Protein AF-A0A9W8MNZ9-F1 (afdb_monomer)

Foldseek 3Di:
DDDPPPPDPPDPPDPPLVVLVVVLVVVPLVPDDDPDPDPDDDPVRVVVLVVSLVSQVSVVVSQVVQVVCCLVVVDDRPDDPVVVPGDHRDDPVCSPPPPDDDDDDPVVVPDPVVVLVVVVVVLVVVLVPDDPLLHDDPVNLVVLLVCVVVVVNPVSLVSLQVLLVSLLVLLVSQLVDPVRDDSVVSVVSNVSSCVSCDCVLVVDPSSVVSCVSNVSSVVVSDVSVDDDVVVVVCCVVPVNPPPPVVVVVVVVVVVADEDEDPDDDDDDDDFDDDVVDPHGYDYDDDDPPVCVVVVVVVVVVVVD

Organism: NCBI:txid84603

pLDDT: mean 70.61, std 21.95, range [28.61, 97.56]

Sequence (304 aa):
MHDILTKTSRHLELPISYLALQIVEGLGVHSPEHPTLTPVPSQEFVQRSIEREAIRRIFWLIHLLDVMASIYFKKPVTFTDSELRLRLPVDETSFELGVHSTLPDPETASNPSAMLMEAENKMKEWDRTLPEHLRFSEQSLQVQQSMFETSSNTGAWCWCNIHIHHASSVLALHTGRRPRPDASEALRKIDLILQMLGDRAKNSILSCVFFIDLWVLLFGLLSSIGSGMTLRFANGLMNTRKVGVLQLLSLCKTGVPIRPLRNSTSTLIHILNNPSSSTRTILLMDIPNSHIGDFLMFVILALR

Mean predicted aligned error: 14.22 Å

Nearest PDB structures (foldseek):
  3bk9-assembly1_C  TM=2.534E-01  e=6.024E+00  Xanthomonas campestris pv. campestris
  5jtg-assembly1_C  TM=1.615E-01  e=9.695E+00  Thermotoga maritima MSB8

Solvent-accessible surface area (backbone atoms only — not comparable to full-atom values): 19224 Å² total; per-residue (Å²): 137,84,82,79,80,84,81,65,100,76,71,72,84,69,54,68,68,58,56,52,47,54,50,42,53,74,72,41,62,85,57,84,83,78,83,77,92,53,100,71,77,51,71,69,56,51,53,54,51,52,52,50,53,50,47,44,45,50,52,54,50,52,50,51,52,40,50,51,43,18,69,75,69,71,42,78,60,86,76,52,78,76,72,64,69,59,82,76,77,70,57,88,86,41,71,87,71,76,84,80,81,80,77,79,66,77,81,71,70,83,42,67,69,58,53,52,51,50,50,52,49,51,55,54,48,51,58,67,72,42,55,77,80,73,31,95,43,73,69,40,49,54,52,35,51,53,26,58,74,70,73,67,26,66,65,35,51,52,54,52,47,55,52,44,52,51,28,52,49,52,52,56,54,33,70,77,42,84,77,64,63,89,55,62,67,39,53,49,54,44,50,54,51,53,60,70,40,51,74,57,46,78,78,33,75,70,34,52,56,55,51,53,53,51,49,49,56,47,49,57,50,33,72,74,70,47,79,76,62,50,56,60,54,50,50,65,63,60,72,48,95,80,54,67,66,59,58,50,60,61,43,63,75,67,72,63,71,81,63,89,80,89,86,78,95,76,90,77,96,72,90,72,83,53,94,90,50,99,71,72,81,62,85,84,83,93,71,65,77,92,48,48,65,62,50,51,53,52,51,57,65,72,74,109

Structure (mmCIF, N/CA/C/O backbone):
data_AF-A0A9W8MNZ9-F1
#
_entry.id   AF-A0A9W8MNZ9-F1
#
loop_
_atom_site.group_PDB
_atom_site.id
_atom_site.type_symbol
_atom_site.label_atom_id
_atom_site.label_alt_id
_atom_site.label_comp_id
_atom_site.label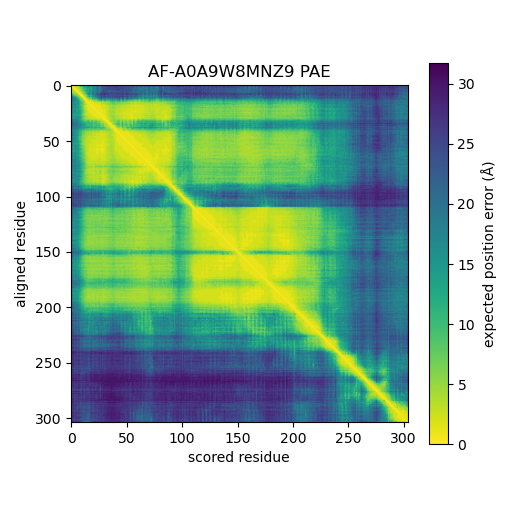_asym_id
_atom_site.label_entity_id
_atom_site.label_seq_id
_atom_site.pdbx_PDB_ins_code
_atom_site.Cartn_x
_atom_site.Cartn_y
_atom_site.Cartn_z
_atom_site.occupancy
_atom_site.B_iso_or_equiv
_atom_site.auth_seq_id
_atom_site.auth_comp_id
_atom_site.auth_asym_id
_atom_site.auth_atom_id
_atom_site.pdbx_PDB_model_num
ATOM 1 N N . MET A 1 1 ? -4.424 10.628 31.304 1.00 37.16 1 MET A N 1
ATOM 2 C CA . MET A 1 1 ? -3.209 11.439 31.072 1.00 37.16 1 MET A CA 1
ATOM 3 C C . MET A 1 1 ? -2.039 10.613 31.586 1.00 37.16 1 MET A C 1
ATOM 5 O O . MET A 1 1 ? -1.800 10.594 32.783 1.00 37.16 1 MET A O 1
ATOM 9 N N . HIS A 1 2 ? -1.452 9.784 30.717 1.00 38.75 2 HIS A N 1
ATOM 10 C CA . HIS A 1 2 ? -0.386 8.846 31.081 1.00 38.75 2 HIS A CA 1
ATOM 11 C C . HIS A 1 2 ? 0.967 9.482 30.759 1.00 38.75 2 HIS A C 1
ATOM 13 O O . HIS A 1 2 ? 1.437 9.393 29.629 1.00 38.75 2 HIS A O 1
ATOM 19 N N . ASP A 1 3 ? 1.573 10.131 31.753 1.00 41.47 3 ASP A N 1
ATOM 20 C CA . ASP A 1 3 ? 2.984 10.507 31.696 1.00 41.47 3 ASP A CA 1
ATOM 21 C C . ASP A 1 3 ? 3.827 9.239 31.853 1.00 41.47 3 ASP A C 1
ATOM 23 O O . ASP A 1 3 ? 3.997 8.700 32.950 1.00 41.47 3 ASP A O 1
ATOM 27 N N . ILE A 1 4 ? 4.345 8.734 30.735 1.00 50.78 4 ILE A N 1
ATOM 28 C CA . ILE A 1 4 ? 5.369 7.691 30.739 1.00 50.78 4 ILE A CA 1
ATOM 29 C C . ILE A 1 4 ? 6.676 8.367 31.167 1.00 50.78 4 ILE A C 1
ATOM 31 O O . ILE A 1 4 ? 7.363 9.007 30.375 1.00 50.78 4 ILE A O 1
ATOM 35 N N . LEU A 1 5 ? 6.995 8.264 32.459 1.00 46.97 5 LEU A N 1
ATOM 36 C CA . LEU A 1 5 ? 8.230 8.771 33.054 1.00 46.97 5 LEU A CA 1
ATOM 37 C C . LEU A 1 5 ? 9.454 8.040 32.476 1.00 46.97 5 LEU A C 1
ATOM 39 O O . LEU A 1 5 ? 9.892 7.014 32.996 1.00 46.97 5 LEU A O 1
ATOM 43 N N . THR A 1 6 ? 10.064 8.595 31.431 1.00 41.81 6 THR A N 1
ATOM 44 C CA . THR A 1 6 ? 11.360 8.142 30.909 1.00 41.81 6 THR A CA 1
ATOM 45 C C . THR A 1 6 ? 12.487 8.678 31.791 1.00 41.81 6 THR A C 1
ATOM 47 O O . THR A 1 6 ? 13.067 9.733 31.528 1.00 41.81 6 THR A O 1
ATOM 50 N N . LYS A 1 7 ? 12.789 7.975 32.886 1.00 52.00 7 LYS A N 1
ATOM 51 C CA . LYS A 1 7 ? 13.844 8.363 33.833 1.00 52.00 7 LYS A CA 1
ATOM 52 C C . LYS A 1 7 ? 15.007 7.369 33.819 1.00 52.00 7 LYS A C 1
ATOM 54 O O . LYS A 1 7 ? 15.268 6.719 34.822 1.00 52.00 7 LYS A O 1
ATOM 59 N N . THR A 1 8 ? 15.752 7.296 32.709 1.00 46.53 8 THR A N 1
ATOM 60 C CA . THR A 1 8 ? 17.085 6.663 32.726 1.00 46.53 8 THR A CA 1
ATOM 61 C C . THR A 1 8 ? 18.050 7.288 31.719 1.00 46.53 8 THR A C 1
ATOM 63 O O . THR A 1 8 ? 18.012 7.048 30.519 1.00 46.53 8 THR A O 1
ATOM 66 N N . SER A 1 9 ? 18.962 8.107 32.238 1.00 55.50 9 SER A N 1
ATOM 67 C CA . SER A 1 9 ? 20.046 8.755 31.500 1.00 55.50 9 SER A CA 1
ATOM 68 C C . SER A 1 9 ? 21.123 7.733 31.112 1.00 55.50 9 SER A C 1
ATOM 70 O O . SER A 1 9 ? 22.056 7.483 31.875 1.00 55.50 9 SER A O 1
ATOM 72 N N . ARG A 1 10 ? 20.903 7.062 29.972 1.00 45.97 10 ARG A N 1
ATOM 73 C CA . ARG A 1 10 ? 21.874 6.411 29.058 1.00 45.97 10 ARG A CA 1
ATOM 74 C C . ARG A 1 10 ? 21.118 5.669 27.936 1.00 45.97 10 ARG A C 1
ATOM 76 O O . ARG A 1 10 ? 21.445 4.539 27.587 1.00 45.97 10 ARG A O 1
ATOM 83 N N . HIS A 1 11 ? 20.064 6.290 27.400 1.00 48.81 11 HIS A N 1
ATOM 84 C CA . HIS A 1 11 ? 19.292 5.725 26.297 1.00 48.81 11 HIS A CA 1
ATOM 85 C C . HIS A 1 11 ? 20.178 5.659 25.049 1.00 48.81 11 HIS A C 1
ATOM 87 O O . HIS A 1 11 ? 20.422 6.670 24.396 1.00 48.81 11 HIS A O 1
ATOM 93 N N . LEU A 1 12 ? 20.654 4.454 24.722 1.00 52.69 12 LEU A N 1
ATOM 94 C CA . LEU A 1 12 ? 20.813 4.050 23.328 1.00 52.69 12 LEU A CA 1
ATOM 95 C C . LEU A 1 12 ? 19.583 4.580 22.589 1.00 52.69 12 LEU A C 1
ATOM 97 O O . LEU A 1 12 ? 18.465 4.321 23.035 1.00 52.69 12 LEU A O 1
ATOM 101 N N . GLU A 1 13 ? 19.801 5.400 21.565 1.00 56.66 13 GLU A N 1
ATOM 102 C CA . GLU A 1 13 ? 18.751 5.981 20.734 1.00 56.66 13 GLU A CA 1
ATOM 103 C C . GLU A 1 13 ? 17.939 4.833 20.126 1.00 56.66 13 GLU A C 1
ATOM 105 O O . GLU A 1 13 ? 18.285 4.293 19.075 1.00 56.66 13 GLU A O 1
ATOM 110 N N . LEU A 1 14 ? 16.909 4.383 20.844 1.00 63.94 14 LEU A N 1
ATOM 111 C CA . LEU A 1 14 ? 16.029 3.338 20.358 1.00 63.94 14 LEU A CA 1
ATOM 112 C C . LEU A 1 14 ? 15.416 3.864 19.058 1.00 63.94 14 LEU A C 1
ATOM 114 O O . LEU A 1 14 ? 14.941 5.006 19.038 1.00 63.94 14 LEU A O 1
ATOM 118 N N . PRO A 1 15 ? 15.450 3.081 17.968 1.00 79.38 15 PRO A N 1
ATOM 119 C CA . PRO A 1 15 ? 14.826 3.486 16.721 1.00 79.38 15 PRO A CA 1
ATOM 120 C C . PRO A 1 15 ? 13.377 3.914 16.968 1.00 79.38 15 PRO A C 1
ATOM 122 O O . PRO A 1 15 ? 12.667 3.279 17.747 1.00 79.38 15 PRO A O 1
ATOM 125 N N . ILE A 1 16 ? 12.919 4.973 16.296 1.00 80.94 16 ILE A N 1
ATOM 126 C CA . ILE A 1 16 ? 11.546 5.494 16.443 1.00 80.94 16 ILE A CA 1
ATOM 127 C C . ILE A 1 16 ? 10.502 4.385 16.220 1.00 80.94 16 ILE A C 1
ATOM 129 O O . ILE A 1 16 ? 9.474 4.366 16.893 1.00 80.94 16 ILE A O 1
ATOM 133 N N . SER A 1 17 ? 10.789 3.423 15.335 1.00 79.88 17 SER A N 1
ATOM 134 C CA . SER A 1 17 ? 9.947 2.246 15.092 1.00 79.88 17 SER A CA 1
ATOM 135 C C . SER A 1 17 ? 9.737 1.384 16.338 1.00 79.88 17 SER A C 1
ATOM 137 O O . SER A 1 17 ? 8.629 0.912 16.569 1.00 79.88 17 SER A O 1
ATOM 139 N N . TYR A 1 18 ? 10.762 1.226 17.175 1.00 85.44 18 TYR A N 1
ATOM 140 C CA . TYR A 1 18 ? 10.671 0.461 18.415 1.00 85.44 18 TYR A CA 1
ATOM 141 C C . TYR A 1 18 ? 9.777 1.165 19.441 1.00 85.44 18 TYR A C 1
ATOM 143 O O . TYR A 1 18 ? 8.932 0.535 20.068 1.00 85.44 18 TYR A O 1
ATOM 151 N N . LEU A 1 19 ? 9.906 2.490 19.571 1.00 88.69 19 LEU A N 1
ATOM 152 C CA . LEU A 1 19 ? 9.023 3.268 20.441 1.00 88.69 19 LEU A CA 1
ATOM 153 C C . LEU A 1 19 ? 7.567 3.211 19.956 1.00 88.69 19 LEU A C 1
ATOM 155 O O . LEU A 1 19 ? 6.656 3.044 20.762 1.00 88.69 19 LEU A O 1
ATOM 159 N N . ALA A 1 20 ? 7.347 3.322 18.643 1.00 88.19 20 ALA A N 1
ATOM 160 C CA . ALA A 1 20 ? 6.017 3.200 18.056 1.00 88.19 20 ALA A CA 1
ATOM 161 C C . ALA A 1 20 ? 5.396 1.823 18.341 1.00 88.19 20 ALA A C 1
ATOM 163 O O . ALA A 1 20 ? 4.222 1.754 18.706 1.00 88.19 20 ALA A O 1
ATOM 164 N N . LEU A 1 21 ? 6.188 0.749 18.251 1.00 88.81 21 LEU A N 1
ATOM 165 C CA . LEU A 1 21 ? 5.743 -0.601 18.589 1.00 88.81 21 LEU A CA 1
ATOM 166 C C . LEU A 1 21 ? 5.341 -0.708 20.066 1.00 88.81 21 LEU A C 1
ATOM 168 O O . LEU A 1 21 ? 4.224 -1.125 20.353 1.00 88.81 21 LEU A O 1
ATOM 172 N N . GLN A 1 22 ? 6.177 -0.223 20.990 1.00 91.69 22 GLN A N 1
ATOM 173 C CA . GLN A 1 22 ? 5.856 -0.217 22.424 1.00 91.69 22 GLN A CA 1
ATOM 174 C C . GLN A 1 22 ? 4.568 0.551 22.746 1.00 91.69 22 GLN A C 1
ATOM 176 O O . GLN A 1 22 ? 3.796 0.144 23.614 1.00 91.69 22 GLN A O 1
ATOM 181 N N . ILE A 1 23 ? 4.320 1.668 22.054 1.00 92.75 23 ILE A N 1
ATOM 182 C CA . ILE A 1 23 ? 3.081 2.437 22.217 1.00 92.75 23 ILE A CA 1
ATOM 183 C C . ILE A 1 23 ? 1.880 1.597 21.773 1.00 92.75 23 ILE A C 1
ATOM 185 O O . ILE A 1 23 ? 0.903 1.488 22.508 1.00 92.75 23 ILE A O 1
ATOM 189 N N . VAL A 1 24 ? 1.951 0.985 20.591 1.00 93.00 24 VAL A N 1
ATOM 190 C CA . VAL A 1 24 ? 0.862 0.177 20.022 1.00 93.00 24 VAL A CA 1
ATOM 191 C C . VAL A 1 24 ? 0.592 -1.084 20.858 1.00 93.00 24 VAL A C 1
ATOM 193 O O . VAL A 1 24 ? -0.566 -1.439 21.087 1.00 93.00 24 VAL A O 1
ATOM 196 N N . GLU A 1 25 ? 1.637 -1.714 21.394 1.00 92.94 25 GLU A N 1
ATOM 197 C CA . GLU A 1 25 ? 1.533 -2.809 22.365 1.00 92.94 25 GLU A CA 1
ATOM 198 C C . GLU A 1 25 ? 0.863 -2.356 23.666 1.00 92.94 25 GLU A C 1
ATOM 200 O O . GLU A 1 25 ? -0.058 -3.018 24.146 1.00 92.94 25 GLU A O 1
ATOM 205 N N . GLY A 1 26 ? 1.264 -1.201 24.207 1.00 94.50 26 GLY A N 1
ATOM 206 C CA . GLY A 1 26 ? 0.661 -0.606 25.403 1.00 94.50 26 GLY A CA 1
ATOM 207 C C . GLY A 1 26 ? -0.812 -0.222 25.221 1.00 94.50 26 GLY A C 1
ATOM 208 O O . GLY A 1 26 ? -1.579 -0.255 26.181 1.00 94.50 26 GLY A O 1
ATOM 209 N N . LEU A 1 27 ? -1.228 0.079 23.987 1.00 94.06 27 LEU A N 1
ATOM 210 C CA . LEU A 1 27 ? -2.631 0.281 23.604 1.00 94.06 27 LEU A CA 1
ATOM 211 C C . LEU A 1 27 ? -3.406 -1.036 23.425 1.00 94.06 27 LEU A C 1
ATOM 213 O O . LEU A 1 27 ? -4.604 -1.020 23.142 1.00 94.06 27 LEU A O 1
ATOM 217 N N . GLY A 1 28 ? -2.747 -2.180 23.615 1.00 94.06 28 GLY A N 1
ATOM 218 C CA . GLY A 1 28 ? -3.379 -3.489 23.634 1.00 94.06 28 GLY A CA 1
ATOM 219 C C . GLY A 1 28 ? -3.710 -4.037 22.251 1.00 94.06 28 GLY A C 1
ATOM 220 O O . GLY A 1 28 ? -4.715 -4.736 22.135 1.00 94.06 28 GLY A O 1
ATOM 221 N N . VAL A 1 29 ? -2.892 -3.771 21.222 1.00 93.75 29 VAL A N 1
ATOM 222 C CA . VAL A 1 29 ? -3.129 -4.257 19.844 1.00 93.75 29 VAL A CA 1
ATOM 223 C C . VAL A 1 29 ? -3.353 -5.776 19.751 1.00 93.75 29 VAL A C 1
ATOM 225 O O . VAL A 1 29 ? -4.150 -6.229 18.935 1.00 93.75 29 VAL A O 1
ATOM 228 N N . HIS A 1 30 ? -2.701 -6.559 20.618 1.00 92.44 30 HIS A N 1
ATOM 229 C CA . HIS A 1 30 ? -2.817 -8.023 20.681 1.00 92.44 30 HIS A CA 1
ATOM 230 C C . HIS A 1 30 ? -3.961 -8.523 21.571 1.00 92.44 30 HIS A C 1
ATOM 232 O O . HIS A 1 30 ? -4.127 -9.731 21.741 1.00 92.44 30 HIS A O 1
ATOM 238 N N . SER A 1 31 ? -4.751 -7.621 22.155 1.00 90.69 31 SER A N 1
ATOM 239 C CA . SER A 1 31 ? -5.888 -8.017 22.982 1.00 90.69 31 SER A CA 1
ATOM 240 C C . SER A 1 31 ? -6.936 -8.710 22.109 1.00 90.69 31 SER A C 1
ATOM 242 O O . SER A 1 31 ? -7.348 -8.135 21.098 1.00 90.69 31 SER A O 1
ATOM 244 N N . PRO A 1 32 ? -7.410 -9.912 22.482 1.00 82.31 32 PRO A N 1
ATOM 245 C CA . PRO A 1 32 ? -8.426 -10.603 21.706 1.00 82.31 32 PRO A CA 1
ATOM 246 C C . PRO A 1 32 ? -9.709 -9.767 21.621 1.00 82.31 32 PRO A C 1
ATOM 248 O O . PRO A 1 32 ? -10.134 -9.108 22.578 1.00 82.31 32 PRO A O 1
ATOM 251 N N . GLU A 1 33 ? -10.340 -9.798 20.452 1.00 76.12 33 GLU A N 1
ATOM 252 C CA . GLU A 1 33 ? -11.669 -9.236 20.255 1.00 76.12 33 GLU A CA 1
ATOM 253 C C . GLU A 1 33 ? -12.711 -10.317 20.500 1.00 76.12 33 GLU A C 1
ATOM 255 O O . GLU A 1 33 ? -12.741 -11.348 19.832 1.00 76.12 33 GLU A O 1
ATOM 260 N N . HIS A 1 34 ? -13.580 -10.063 21.471 1.00 76.25 34 HIS A N 1
ATOM 261 C CA . HIS A 1 34 ? -14.798 -10.831 21.662 1.00 76.25 34 HIS A CA 1
ATOM 262 C C . HIS A 1 34 ? -15.942 -9.964 21.140 1.00 76.25 34 HIS A C 1
ATOM 264 O O . HIS A 1 34 ? -16.405 -9.092 21.879 1.00 76.25 34 HIS A O 1
ATOM 270 N N . PRO A 1 35 ? -16.344 -10.108 19.862 1.00 68.50 35 PRO A N 1
ATOM 271 C CA . PRO A 1 35 ? -17.450 -9.331 19.329 1.00 68.50 35 PRO A CA 1
ATOM 272 C C . PRO A 1 35 ? -18.707 -9.677 20.126 1.00 68.50 35 PRO A C 1
ATOM 274 O O . PRO A 1 35 ? -19.178 -10.815 20.114 1.00 68.50 35 PRO A O 1
ATOM 277 N N . THR A 1 36 ? -19.239 -8.702 20.858 1.00 70.75 36 THR A N 1
ATOM 278 C CA . THR A 1 36 ? -20.523 -8.874 21.529 1.00 70.75 36 THR A CA 1
ATOM 279 C C . THR A 1 36 ? -21.601 -8.825 20.455 1.00 70.75 36 THR A C 1
ATOM 281 O O . THR A 1 36 ? -21.838 -7.777 19.859 1.00 70.75 36 THR A O 1
ATOM 284 N N . LEU A 1 37 ? -22.248 -9.960 20.189 1.00 70.38 37 LEU A N 1
ATOM 285 C CA . LEU A 1 37 ? -23.367 -10.048 19.252 1.00 70.38 37 LEU A CA 1
ATOM 286 C C . LEU A 1 37 ? -24.606 -9.396 19.878 1.00 70.38 37 LEU A C 1
ATOM 288 O O . LEU A 1 37 ? -25.478 -10.072 20.421 1.00 70.38 37 LEU A O 1
ATOM 292 N N . THR A 1 38 ? -24.665 -8.067 19.852 1.00 75.31 38 THR A N 1
ATOM 293 C CA . THR A 1 38 ? -25.865 -7.314 20.222 1.00 75.31 38 THR A CA 1
ATOM 294 C C . THR A 1 38 ? -26.547 -6.794 18.962 1.00 75.31 38 THR A C 1
ATOM 296 O O . THR A 1 38 ? -25.862 -6.214 18.123 1.00 75.31 38 THR A O 1
ATOM 299 N N . PRO A 1 39 ? -27.878 -6.926 18.829 1.00 76.56 39 PRO A N 1
ATOM 300 C CA . PRO A 1 39 ? -28.603 -6.498 17.630 1.00 76.56 39 PRO A CA 1
ATOM 301 C C . PRO A 1 39 ? -28.528 -4.984 17.369 1.00 76.56 39 PRO A C 1
ATOM 303 O O . PRO A 1 39 ? -28.743 -4.557 16.241 1.00 76.56 39 PRO A O 1
ATOM 306 N N . VAL A 1 40 ? -28.207 -4.178 18.389 1.00 85.12 40 VAL A N 1
ATOM 307 C CA . VAL A 1 40 ? -27.875 -2.754 18.248 1.00 85.12 40 VAL A CA 1
ATOM 308 C C . VAL A 1 40 ? -26.656 -2.459 19.131 1.00 85.12 40 VAL A C 1
ATOM 310 O O . VAL A 1 40 ? -26.787 -2.517 20.357 1.00 85.12 40 VAL A O 1
ATOM 313 N N . PRO A 1 41 ? -25.470 -2.185 18.558 1.00 84.56 41 PRO A N 1
ATOM 314 C CA . PRO A 1 41 ? -24.289 -1.847 19.344 1.00 84.56 41 PRO A CA 1
ATOM 315 C C . PRO A 1 41 ? -24.461 -0.483 20.027 1.00 84.56 41 PRO A C 1
ATOM 317 O O . PRO A 1 41 ? -25.040 0.446 19.464 1.00 84.56 41 PRO A O 1
ATOM 320 N N . SER A 1 42 ? -23.938 -0.337 21.246 1.00 88.94 42 SER A N 1
ATOM 321 C CA . SER A 1 42 ? -23.900 0.968 21.918 1.00 88.94 42 SER A CA 1
ATOM 322 C C . SER A 1 42 ? -22.883 1.902 21.248 1.00 88.94 42 SER A C 1
ATOM 324 O O . SER A 1 42 ? -21.894 1.449 20.672 1.00 88.94 42 SER A O 1
ATOM 326 N N . GLN A 1 43 ? -23.069 3.221 21.366 1.00 89.50 43 GLN A N 1
ATOM 327 C CA . GLN A 1 43 ? -22.123 4.200 20.809 1.00 89.50 43 GLN A CA 1
ATOM 328 C C . GLN A 1 43 ? -20.700 4.020 21.370 1.00 89.50 43 GLN A C 1
ATOM 330 O O . GLN A 1 43 ? -19.723 4.127 20.632 1.00 89.50 43 GLN A O 1
ATOM 335 N N . GLU A 1 44 ? -20.574 3.688 22.658 1.00 88.56 44 GLU A N 1
ATOM 336 C CA . GLU A 1 44 ? -19.280 3.377 23.278 1.00 88.56 44 GLU A CA 1
ATOM 337 C C . GLU A 1 44 ? -18.617 2.146 22.654 1.00 88.56 44 GLU A C 1
ATOM 339 O O . GLU A 1 44 ? -17.401 2.124 22.464 1.00 88.56 44 GLU A O 1
ATOM 344 N N . PHE A 1 45 ? -19.405 1.118 22.332 1.00 86.56 45 PHE A N 1
ATOM 345 C CA . PHE A 1 45 ? -18.897 -0.075 21.666 1.00 86.56 45 PHE A CA 1
ATOM 346 C C . PHE A 1 45 ? -18.387 0.250 20.258 1.00 86.56 45 PHE A C 1
ATOM 348 O O . PHE A 1 45 ? -17.293 -0.181 19.891 1.00 86.56 45 PHE A O 1
ATOM 355 N N . VAL A 1 46 ? -19.138 1.053 19.495 1.00 85.06 46 VAL A N 1
ATOM 356 C CA . VAL A 1 46 ? -18.729 1.512 18.158 1.00 85.06 46 VAL A CA 1
ATOM 357 C C . VAL A 1 46 ? -17.414 2.290 18.239 1.00 85.06 46 VAL A C 1
ATOM 359 O O . VAL A 1 46 ? -16.460 1.950 17.543 1.00 85.06 46 VAL A O 1
ATOM 362 N N . GLN A 1 47 ? -17.320 3.266 19.145 1.00 89.00 47 GLN A N 1
ATOM 363 C CA . GLN A 1 47 ? -16.117 4.083 19.318 1.00 89.00 47 GLN A CA 1
ATOM 364 C C . GLN A 1 47 ? -14.888 3.238 19.683 1.00 89.00 47 GLN A C 1
ATOM 366 O O . GLN A 1 47 ? -13.835 3.377 19.061 1.00 89.00 47 GLN A O 1
ATOM 371 N N . ARG A 1 48 ? -15.023 2.306 20.636 1.00 88.19 48 ARG A N 1
ATOM 372 C CA . ARG A 1 48 ? -13.925 1.394 21.004 1.00 88.19 48 ARG A CA 1
ATOM 373 C C . ARG A 1 48 ? -13.502 0.496 19.846 1.00 88.19 48 ARG A C 1
ATOM 375 O O . ARG A 1 48 ? -12.321 0.188 19.717 1.00 88.19 48 ARG A O 1
ATOM 382 N N . SER A 1 49 ? -14.447 0.062 19.016 1.00 85.56 49 SER A N 1
ATOM 383 C CA . SER A 1 49 ? -14.142 -0.761 17.842 1.00 85.56 49 SER A CA 1
ATOM 384 C C . SER A 1 49 ? -13.342 0.040 16.811 1.00 85.56 49 SER A C 1
ATOM 386 O O . SER A 1 49 ? -12.334 -0.451 16.308 1.00 85.56 49 SER A O 1
ATOM 388 N N . ILE A 1 50 ? -13.726 1.299 16.563 1.00 86.38 50 ILE A N 1
ATOM 389 C CA . ILE A 1 50 ? -12.983 2.230 15.695 1.00 86.38 50 ILE A CA 1
ATOM 390 C C . ILE A 1 50 ? -11.557 2.441 16.215 1.00 86.38 50 ILE A C 1
ATOM 392 O O . ILE A 1 50 ? -10.604 2.326 15.447 1.00 86.38 50 ILE A O 1
ATOM 396 N N . GLU A 1 51 ? -11.393 2.707 17.512 1.00 90.50 51 GLU A N 1
ATOM 397 C CA . GLU A 1 51 ? -10.076 2.902 18.131 1.00 90.50 51 GLU A CA 1
ATOM 398 C C . GLU A 1 51 ? -9.179 1.671 17.965 1.00 90.50 51 GLU A C 1
ATOM 400 O O . GLU A 1 51 ? -8.016 1.796 17.579 1.00 90.50 51 GLU A O 1
ATOM 405 N N . ARG A 1 52 ? -9.721 0.469 18.185 1.00 89.69 52 ARG A N 1
ATOM 406 C CA . ARG A 1 52 ? -8.981 -0.787 17.998 1.00 89.69 52 ARG A CA 1
ATOM 407 C C . ARG A 1 52 ? -8.566 -1.015 16.552 1.00 89.69 52 ARG A C 1
ATOM 409 O O . ARG A 1 52 ? -7.419 -1.387 16.306 1.00 89.69 52 ARG A O 1
ATOM 416 N N . GLU A 1 53 ? -9.458 -0.771 15.595 1.00 87.75 53 GLU A N 1
ATOM 417 C CA . GLU A 1 53 ? -9.105 -0.888 14.180 1.00 87.75 53 GLU A CA 1
ATOM 418 C C . GLU A 1 53 ? -8.040 0.146 13.788 1.00 87.75 53 GLU A C 1
ATOM 420 O O . GLU A 1 53 ? -7.104 -0.184 13.059 1.00 87.75 53 GLU A O 1
ATOM 425 N N . ALA A 1 54 ? -8.112 1.373 14.311 1.00 88.88 54 ALA A N 1
ATOM 426 C CA . ALA A 1 54 ? -7.084 2.385 14.082 1.00 88.88 54 ALA A CA 1
ATOM 427 C C . ALA A 1 54 ? -5.712 1.927 14.608 1.00 88.88 54 ALA A C 1
ATOM 429 O O . ALA A 1 54 ? -4.722 1.991 13.878 1.00 88.88 54 ALA A O 1
ATOM 430 N N . ILE A 1 55 ? -5.652 1.392 15.832 1.00 91.06 55 ILE A N 1
ATOM 431 C CA . ILE A 1 55 ? -4.423 0.835 16.426 1.00 91.06 55 ILE A CA 1
ATOM 432 C C . ILE A 1 55 ? -3.867 -0.301 15.556 1.00 91.06 55 ILE A C 1
ATOM 434 O O . ILE A 1 55 ? -2.669 -0.357 15.280 1.00 91.06 55 ILE A O 1
ATOM 438 N N . ARG A 1 56 ? -4.737 -1.184 15.062 1.00 91.69 56 ARG A N 1
ATOM 439 C CA . ARG A 1 56 ? -4.351 -2.297 14.190 1.00 91.69 56 ARG A CA 1
ATOM 440 C C . ARG A 1 56 ? -3.810 -1.829 12.841 1.00 91.69 56 ARG A C 1
ATOM 442 O O . ARG A 1 56 ? -2.806 -2.356 12.371 1.00 91.69 56 ARG A O 1
ATOM 449 N N . ARG A 1 57 ? -4.431 -0.822 12.221 1.00 88.75 57 ARG A N 1
ATOM 450 C CA . ARG A 1 57 ? -3.928 -0.201 10.984 1.00 88.75 57 ARG A CA 1
ATOM 451 C C . ARG A 1 57 ? -2.541 0.405 11.193 1.00 88.75 57 ARG A C 1
ATOM 453 O O . ARG A 1 57 ? -1.674 0.229 10.341 1.00 88.75 57 ARG A O 1
ATOM 460 N N . ILE A 1 58 ? -2.307 1.049 12.340 1.00 88.12 58 ILE A N 1
ATOM 461 C CA . ILE A 1 58 ? -0.985 1.573 12.712 1.00 88.12 58 ILE A CA 1
ATOM 462 C C . ILE A 1 58 ? 0.031 0.433 12.850 1.00 88.12 58 ILE A C 1
ATOM 464 O O . ILE A 1 58 ? 1.117 0.537 12.288 1.00 88.12 58 ILE A O 1
ATOM 468 N N . PHE A 1 59 ? -0.317 -0.670 13.524 1.00 92.56 59 PHE A N 1
ATOM 469 C CA . PHE A 1 59 ? 0.557 -1.846 13.627 1.00 92.56 59 PHE A CA 1
ATOM 470 C C . PHE A 1 59 ? 0.993 -2.363 12.252 1.00 92.56 59 PHE A C 1
ATOM 472 O O . PHE A 1 59 ? 2.187 -2.503 11.991 1.00 92.56 59 PHE A O 1
ATOM 479 N N . TRP A 1 60 ? 0.036 -2.595 11.349 1.00 89.19 60 TRP A N 1
ATOM 480 C CA . TRP A 1 60 ? 0.338 -3.109 10.012 1.00 89.19 60 TRP A CA 1
ATOM 481 C C . TRP A 1 60 ? 1.156 -2.129 9.174 1.00 89.19 60 TRP A C 1
ATOM 483 O O . TRP A 1 60 ? 2.002 -2.561 8.394 1.00 89.19 60 TRP A O 1
ATOM 493 N N . LEU A 1 61 ? 0.963 -0.823 9.367 1.00 85.56 61 LEU A N 1
ATOM 494 C CA . LEU A 1 61 ? 1.805 0.192 8.743 1.00 85.56 61 LEU A CA 1
ATOM 495 C C . LEU A 1 61 ? 3.245 0.143 9.275 1.00 85.56 61 LEU A C 1
ATOM 497 O O . LEU A 1 61 ? 4.179 0.204 8.480 1.00 85.56 61 LEU A O 1
ATOM 501 N N . ILE A 1 62 ? 3.446 -0.006 10.589 1.00 88.19 62 ILE A N 1
ATOM 502 C CA . ILE A 1 62 ? 4.790 -0.162 11.175 1.00 88.19 62 ILE A CA 1
ATOM 503 C C . ILE A 1 62 ? 5.457 -1.423 10.621 1.00 88.19 62 ILE A C 1
ATOM 505 O O . ILE A 1 62 ? 6.611 -1.362 10.201 1.00 88.19 62 ILE A O 1
ATOM 509 N N . HIS A 1 63 ? 4.732 -2.543 10.570 1.00 89.19 63 HIS A N 1
ATOM 510 C CA . HIS A 1 63 ? 5.248 -3.785 10.002 1.00 89.19 63 HIS A CA 1
ATOM 511 C C . HIS A 1 63 ? 5.626 -3.630 8.524 1.00 89.19 63 HIS A C 1
ATOM 513 O O . HIS A 1 63 ? 6.717 -4.030 8.127 1.00 89.19 63 HIS A O 1
ATOM 519 N N . LEU A 1 64 ? 4.776 -2.988 7.717 1.00 85.00 64 LEU A N 1
ATOM 520 C CA . LEU A 1 64 ? 5.077 -2.696 6.315 1.00 85.00 64 LEU A CA 1
ATOM 521 C C . LEU A 1 64 ? 6.371 -1.880 6.181 1.00 85.00 64 LEU A C 1
ATOM 523 O O . LEU A 1 64 ? 7.244 -2.241 5.393 1.00 85.00 64 LEU A O 1
ATOM 527 N N . LEU A 1 65 ? 6.528 -0.820 6.979 1.00 84.19 65 LEU A N 1
ATOM 528 C CA . LEU A 1 65 ? 7.735 0.010 6.980 1.00 84.19 65 LEU A CA 1
ATOM 529 C C . LEU A 1 65 ? 8.983 -0.771 7.416 1.00 84.19 65 LEU A C 1
ATOM 531 O O . LEU A 1 65 ? 10.059 -0.551 6.864 1.00 84.19 65 LEU A O 1
ATOM 535 N N . ASP A 1 66 ? 8.855 -1.692 8.370 1.00 86.94 66 ASP A N 1
ATOM 536 C CA . ASP A 1 66 ? 9.946 -2.564 8.815 1.00 86.94 66 ASP A CA 1
ATOM 537 C C . ASP A 1 66 ? 10.350 -3.576 7.730 1.00 86.94 66 ASP A C 1
ATOM 539 O O . ASP A 1 66 ? 11.537 -3.741 7.446 1.00 86.94 66 ASP A O 1
ATOM 543 N N . VAL A 1 67 ? 9.381 -4.167 7.024 1.00 85.00 67 VAL A N 1
ATOM 544 C CA . VAL A 1 67 ? 9.642 -5.022 5.854 1.00 85.00 67 VAL A CA 1
ATOM 545 C C . VAL A 1 67 ? 10.351 -4.227 4.760 1.00 85.00 67 VAL A C 1
ATOM 547 O O . VAL A 1 67 ? 11.353 -4.686 4.210 1.00 85.00 67 VAL A O 1
ATOM 550 N N . MET A 1 68 ? 9.905 -3.008 4.471 1.00 79.00 68 MET A N 1
ATOM 551 C CA . MET A 1 68 ? 10.568 -2.134 3.501 1.00 79.00 68 MET A CA 1
ATOM 552 C C . MET A 1 68 ? 11.998 -1.791 3.938 1.00 79.00 68 MET A C 1
ATOM 554 O O . MET A 1 68 ? 12.940 -1.920 3.155 1.00 79.00 68 MET A O 1
ATOM 558 N N . ALA A 1 69 ? 12.197 -1.443 5.211 1.00 81.12 69 ALA A N 1
ATOM 559 C CA . ALA A 1 69 ? 13.518 -1.197 5.777 1.00 81.12 69 ALA A CA 1
ATOM 560 C C . ALA A 1 69 ? 14.423 -2.440 5.699 1.00 81.12 69 ALA A C 1
ATOM 562 O O . ALA A 1 69 ? 15.616 -2.311 5.412 1.00 81.12 69 ALA A O 1
ATOM 563 N N . SER A 1 70 ? 13.873 -3.642 5.883 1.00 83.81 70 SER A N 1
ATOM 564 C CA . SER A 1 70 ? 14.610 -4.901 5.746 1.00 83.81 70 SER A CA 1
ATOM 565 C C . SER A 1 70 ? 15.166 -5.074 4.327 1.00 83.81 70 SER A C 1
ATOM 567 O O . SER A 1 70 ? 16.339 -5.409 4.147 1.00 83.81 70 SER A O 1
ATOM 569 N N . ILE A 1 71 ? 14.370 -4.718 3.313 1.00 76.81 71 ILE A N 1
ATOM 570 C CA . ILE A 1 71 ? 14.756 -4.751 1.898 1.00 76.81 71 ILE A CA 1
ATOM 571 C C . ILE A 1 71 ? 15.827 -3.688 1.611 1.00 76.81 71 ILE A C 1
ATOM 573 O O . ILE A 1 71 ? 16.834 -3.983 0.962 1.00 76.81 71 ILE A O 1
ATOM 577 N N . TYR A 1 72 ? 15.648 -2.461 2.112 1.00 69.81 72 TYR A N 1
ATOM 578 C CA . TYR A 1 72 ? 16.533 -1.328 1.807 1.00 69.81 72 TYR A CA 1
ATOM 579 C C . TYR A 1 72 ? 17.875 -1.384 2.517 1.00 69.81 72 TYR A C 1
ATOM 581 O O . TYR A 1 72 ? 18.920 -1.151 1.905 1.00 69.81 72 TYR A O 1
ATOM 589 N N . PHE A 1 73 ? 17.858 -1.726 3.798 1.00 79.38 73 PHE A N 1
ATOM 590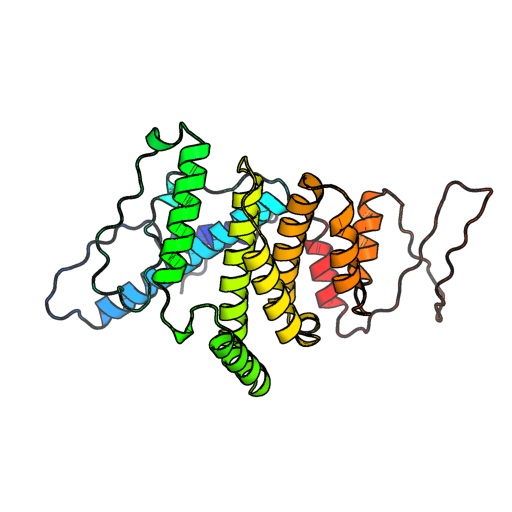 C CA . PHE A 1 73 ? 19.042 -1.708 4.646 1.00 79.38 73 PHE A CA 1
ATOM 591 C C . PHE A 1 73 ? 19.641 -3.099 4.842 1.00 79.38 73 PHE A C 1
ATOM 593 O O . PHE A 1 73 ? 20.634 -3.229 5.558 1.00 79.38 73 PHE A O 1
ATOM 600 N N . LYS A 1 74 ? 19.065 -4.133 4.205 1.00 80.81 74 LYS A N 1
ATOM 601 C CA . LYS A 1 74 ? 19.436 -5.547 4.389 1.00 80.81 74 LYS A CA 1
ATOM 602 C C . LYS A 1 74 ? 19.450 -5.952 5.865 1.00 80.81 74 LYS A C 1
ATOM 604 O O . LYS A 1 74 ? 20.275 -6.763 6.288 1.00 80.81 74 LYS A O 1
ATOM 609 N N . LYS A 1 75 ? 18.577 -5.332 6.657 1.00 84.62 75 LYS A N 1
ATOM 610 C CA . LYS A 1 75 ? 18.395 -5.647 8.073 1.00 84.62 75 LYS A CA 1
ATOM 611 C C . LYS A 1 75 ? 17.371 -6.781 8.186 1.00 84.62 75 LYS A C 1
ATOM 613 O O . LYS A 1 75 ? 16.515 -6.885 7.313 1.00 84.62 75 LYS A O 1
ATOM 618 N N . PRO A 1 76 ? 17.446 -7.647 9.204 1.00 88.31 76 PRO A N 1
ATOM 619 C CA . PRO A 1 76 ? 16.367 -8.587 9.483 1.00 88.31 76 PRO A CA 1
ATOM 620 C C . PRO A 1 76 ? 15.065 -7.831 9.772 1.00 88.31 76 PRO A C 1
ATOM 622 O O . PRO A 1 76 ? 15.114 -6.737 10.332 1.00 88.31 76 PRO A O 1
ATOM 625 N N . VAL A 1 77 ? 13.926 -8.423 9.410 1.00 88.81 77 VAL A N 1
ATOM 626 C CA . VAL A 1 77 ? 12.608 -7.960 9.873 1.00 88.81 77 VAL A CA 1
ATOM 627 C C . VAL A 1 77 ? 12.558 -8.131 11.393 1.00 88.81 77 VAL A C 1
ATOM 629 O O . VAL A 1 77 ? 13.009 -9.148 11.920 1.00 88.81 77 VAL A O 1
ATOM 632 N N . THR A 1 78 ? 12.058 -7.117 12.088 1.00 89.69 78 THR A N 1
ATOM 633 C CA . THR A 1 78 ? 12.008 -7.042 13.551 1.00 89.69 78 THR A CA 1
ATOM 634 C C . THR A 1 78 ? 10.935 -7.970 14.131 1.00 89.69 78 THR A C 1
ATOM 636 O O . THR A 1 78 ? 11.129 -8.532 15.205 1.00 89.69 78 THR A O 1
ATOM 639 N N . PHE A 1 79 ? 9.816 -8.140 13.424 1.00 88.50 79 PHE A N 1
ATOM 640 C CA . PHE A 1 79 ? 8.635 -8.869 13.896 1.00 88.50 79 PHE A CA 1
ATOM 641 C C . PHE A 1 79 ? 8.781 -10.392 13.811 1.00 88.50 79 PHE A C 1
ATOM 643 O O . PHE A 1 79 ? 9.299 -10.936 12.836 1.00 88.50 79 PHE A O 1
ATOM 650 N N . THR A 1 80 ? 8.237 -11.077 14.812 1.00 88.94 80 THR A N 1
ATOM 651 C CA . THR A 1 80 ? 8.114 -12.536 14.890 1.00 88.94 80 THR A CA 1
ATOM 652 C C . THR A 1 80 ? 6.782 -13.028 14.322 1.00 88.94 80 THR A C 1
ATOM 654 O O . THR A 1 80 ? 5.765 -12.335 14.381 1.00 88.94 80 THR A O 1
ATOM 657 N N . ASP A 1 81 ? 6.737 -14.280 13.859 1.00 85.50 81 ASP A N 1
ATOM 658 C CA . ASP A 1 81 ? 5.509 -14.889 13.321 1.00 85.50 81 ASP A CA 1
ATOM 659 C C . ASP A 1 81 ? 4.340 -14.886 14.321 1.00 85.50 81 ASP A C 1
ATOM 661 O O . ASP A 1 81 ? 3.177 -14.811 13.928 1.00 85.50 81 ASP A O 1
ATOM 665 N N . SER A 1 82 ? 4.623 -14.961 15.627 1.00 86.81 82 SER A N 1
ATOM 666 C CA . SER A 1 82 ? 3.596 -14.883 16.673 1.00 86.81 82 SER A CA 1
ATOM 667 C C . SER A 1 82 ? 2.927 -13.514 16.757 1.00 86.81 82 SER A C 1
ATOM 669 O O . SER A 1 82 ? 1.721 -13.451 16.994 1.00 86.81 82 SER A O 1
ATOM 671 N N . GLU A 1 83 ? 3.678 -12.433 16.547 1.00 87.31 83 GLU A N 1
ATOM 672 C CA . GLU A 1 83 ? 3.160 -11.058 16.586 1.00 87.31 83 GLU A CA 1
ATOM 673 C C . GLU A 1 83 ? 2.308 -10.753 15.348 1.00 87.31 83 GLU A C 1
ATOM 675 O O . GLU A 1 83 ? 1.344 -9.991 15.419 1.00 87.31 83 GLU A O 1
ATOM 680 N N . LEU A 1 84 ? 2.597 -11.422 14.228 1.00 88.06 84 LEU A N 1
ATOM 681 C CA . LEU A 1 84 ? 1.868 -11.292 12.964 1.00 88.06 84 LEU A CA 1
ATOM 682 C C . LEU A 1 84 ? 0.549 -12.080 12.919 1.00 88.06 84 LEU A C 1
ATOM 684 O O . LEU A 1 84 ? -0.139 -12.071 11.902 1.00 88.06 84 LEU A O 1
ATOM 688 N N . ARG A 1 85 ? 0.147 -12.723 14.025 1.00 86.38 85 ARG A N 1
ATOM 689 C CA . ARG A 1 85 ? -1.150 -13.421 14.146 1.00 86.38 85 ARG A CA 1
ATOM 690 C C . ARG A 1 85 ? -2.350 -12.485 14.297 1.00 86.38 85 ARG A C 1
ATOM 692 O O . ARG A 1 85 ? -3.474 -12.950 14.482 1.00 86.38 85 ARG A O 1
ATOM 699 N N . LEU A 1 86 ? -2.127 -11.174 14.250 1.00 85.12 86 LEU A N 1
ATOM 700 C CA . LEU A 1 86 ? -3.200 -10.191 14.222 1.00 85.12 86 LEU A CA 1
ATOM 701 C C . LEU A 1 86 ? -4.051 -10.356 12.960 1.00 85.12 86 LEU A C 1
ATOM 703 O O . LEU A 1 86 ? -3.577 -10.766 11.902 1.00 85.12 86 LEU A O 1
ATOM 707 N N . ARG A 1 87 ? -5.335 -10.006 13.056 1.00 84.50 87 ARG A N 1
ATOM 708 C CA . ARG A 1 87 ? -6.185 -9.928 11.866 1.00 84.50 87 ARG A CA 1
ATOM 709 C C . ARG A 1 87 ? -5.676 -8.795 10.966 1.00 84.50 87 ARG A C 1
ATOM 711 O O . ARG A 1 87 ? -5.236 -7.760 11.465 1.00 84.50 87 ARG A O 1
ATOM 718 N N . LEU A 1 88 ? -5.757 -8.965 9.648 1.00 83.19 88 LEU A N 1
ATOM 719 C CA . LEU A 1 88 ? -5.514 -7.866 8.709 1.00 83.19 88 LEU A CA 1
ATOM 720 C C . LEU A 1 88 ? -6.554 -6.744 8.906 1.00 83.19 88 LEU A C 1
ATOM 722 O O . LEU A 1 88 ? -7.658 -7.022 9.398 1.00 83.19 88 LEU A O 1
ATOM 726 N N . PRO A 1 89 ? -6.230 -5.490 8.544 1.00 81.75 89 PRO A N 1
ATOM 727 C CA . PRO A 1 89 ? -7.195 -4.400 8.595 1.00 81.75 89 PRO A CA 1
ATOM 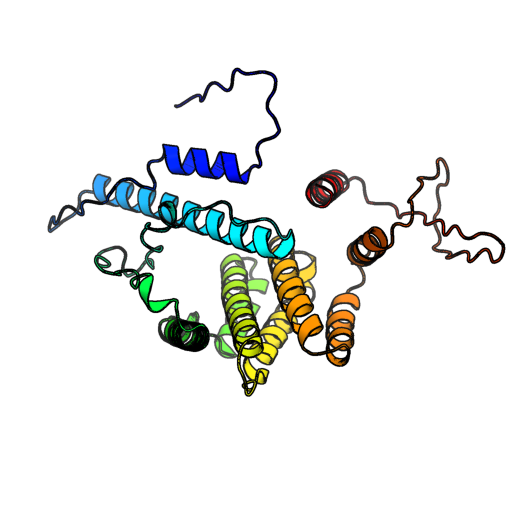728 C C . PRO A 1 89 ? -8.453 -4.739 7.797 1.00 81.75 89 PRO A C 1
ATOM 730 O O . PRO A 1 89 ? -8.365 -5.337 6.724 1.00 81.75 89 PRO A O 1
ATOM 733 N N . VAL A 1 90 ? -9.621 -4.372 8.319 1.00 75.31 90 VAL A N 1
ATOM 734 C CA . VAL A 1 90 ? -10.870 -4.484 7.553 1.00 75.31 90 VAL A CA 1
ATOM 735 C C . VAL A 1 90 ? -10.941 -3.341 6.549 1.00 75.31 90 VAL A C 1
ATOM 737 O O . VAL A 1 90 ? -10.496 -2.226 6.844 1.00 75.31 90 VAL A O 1
ATOM 740 N N . ASP A 1 91 ? -11.587 -3.579 5.411 1.00 68.75 91 ASP A N 1
ATOM 741 C CA . ASP A 1 91 ? -12.174 -2.478 4.654 1.00 68.75 91 ASP A CA 1
ATOM 742 C C . ASP A 1 91 ? -13.257 -1.764 5.497 1.00 68.75 91 ASP A C 1
ATOM 744 O O . ASP A 1 91 ? -13.793 -2.288 6.475 1.00 68.75 91 ASP A O 1
ATOM 748 N N . GLU A 1 92 ? -13.565 -0.516 5.158 1.00 61.47 92 GLU A N 1
ATOM 749 C CA . GLU A 1 92 ? -14.552 0.270 5.917 1.00 61.47 92 GLU A CA 1
ATOM 750 C C . GLU A 1 92 ? -15.968 -0.320 5.806 1.00 61.47 92 GLU A C 1
ATOM 752 O O . GLU A 1 92 ? -16.796 -0.120 6.689 1.00 61.47 92 GLU A O 1
ATOM 757 N N . THR A 1 93 ? -16.227 -1.103 4.755 1.00 56.00 93 THR A N 1
ATOM 758 C CA . THR A 1 93 ? -17.523 -1.722 4.457 1.00 56.00 93 THR A CA 1
ATOM 759 C C . THR A 1 93 ? -17.773 -3.053 5.164 1.00 56.00 93 THR A C 1
ATOM 761 O O . THR A 1 93 ? -18.931 -3.394 5.385 1.00 56.00 93 THR A O 1
ATOM 764 N N . SER A 1 94 ? -16.739 -3.800 5.562 1.00 59.16 94 SER A N 1
ATOM 765 C CA . SER A 1 94 ? -16.890 -5.091 6.261 1.00 59.16 94 SER A CA 1
ATOM 766 C C . SER A 1 94 ? -16.656 -4.981 7.765 1.00 59.16 94 SER A C 1
ATOM 768 O O . SER A 1 94 ? -16.594 -6.007 8.453 1.00 59.16 94 SER A O 1
ATOM 770 N N . PHE A 1 95 ? -16.541 -3.753 8.286 1.00 56.97 95 PHE A N 1
ATOM 771 C CA . PHE A 1 95 ? -16.319 -3.463 9.705 1.00 56.97 95 PHE A CA 1
ATOM 772 C C . PHE A 1 95 ? -17.351 -4.152 10.618 1.00 56.97 95 PHE A C 1
ATOM 774 O O . PHE A 1 95 ? -17.042 -4.481 11.759 1.00 56.97 95 PHE A O 1
ATOM 781 N N . GLU A 1 96 ? -18.545 -4.450 10.097 1.00 51.19 96 GLU A N 1
ATOM 782 C CA . GLU A 1 96 ? -19.631 -5.088 10.847 1.00 51.19 96 GLU A CA 1
ATOM 783 C C . GLU A 1 96 ? -19.700 -6.627 10.724 1.00 51.19 96 GLU A C 1
ATOM 785 O O . GLU A 1 96 ? -20.411 -7.254 11.506 1.00 51.19 96 GLU A O 1
ATOM 790 N N . LEU A 1 97 ? -18.984 -7.272 9.785 1.00 49.91 97 LEU A N 1
ATOM 791 C CA . LEU A 1 97 ? -19.241 -8.687 9.428 1.00 49.91 97 LEU A CA 1
ATOM 792 C C . LEU A 1 97 ? -17.999 -9.586 9.245 1.00 49.91 97 LEU A C 1
ATOM 794 O O . LEU A 1 97 ? -18.134 -10.801 9.088 1.00 49.91 97 LEU A O 1
ATOM 798 N N . GLY A 1 98 ? -16.779 -9.044 9.277 1.00 47.16 98 GLY A N 1
ATOM 799 C CA . GLY A 1 98 ? -15.556 -9.806 8.986 1.00 47.16 98 GLY A CA 1
ATOM 800 C C . GLY A 1 98 ? -15.033 -10.669 10.145 1.00 47.16 98 GLY A C 1
ATOM 801 O O . GLY A 1 98 ? -14.012 -10.325 10.739 1.00 47.16 98 GLY A O 1
ATOM 802 N N . VAL A 1 99 ? -15.689 -11.793 10.468 1.00 49.69 99 VAL A N 1
ATOM 803 C CA . VAL A 1 99 ? -15.277 -12.679 11.587 1.00 49.69 99 VAL A CA 1
ATOM 804 C C . VAL A 1 99 ? -14.283 -13.782 11.175 1.00 49.69 99 VAL A C 1
ATOM 806 O O . VAL A 1 99 ? -13.628 -14.358 12.040 1.00 49.69 99 VAL A O 1
ATOM 809 N N . HIS A 1 100 ? -14.065 -14.073 9.888 1.00 44.53 100 HIS A N 1
ATOM 810 C CA . HIS A 1 100 ? -13.274 -15.255 9.508 1.00 44.53 100 HIS A CA 1
ATOM 811 C C . HIS A 1 100 ? -12.316 -15.003 8.340 1.00 44.53 100 HIS A C 1
ATOM 813 O O . HIS A 1 100 ? -12.678 -15.085 7.172 1.00 44.53 100 HIS A O 1
ATOM 819 N N . SER A 1 101 ? -11.046 -14.759 8.653 1.00 47.38 101 SER A N 1
ATOM 820 C CA . SER A 1 101 ? -9.945 -15.066 7.737 1.00 47.38 101 SER A CA 1
ATOM 821 C C . SER A 1 101 ? -8.936 -15.893 8.512 1.00 47.38 101 SER A C 1
ATOM 823 O O . SER A 1 101 ? -8.130 -15.366 9.274 1.00 47.38 101 SER A O 1
ATOM 825 N N . THR A 1 102 ? -9.047 -17.212 8.383 1.00 46.28 102 THR A N 1
ATOM 826 C CA . THR A 1 102 ? -8.031 -18.147 8.862 1.00 46.28 102 THR A CA 1
ATOM 827 C C . THR A 1 102 ? -6.790 -17.957 7.998 1.00 46.28 102 THR A C 1
ATOM 829 O O . THR A 1 102 ? -6.847 -18.166 6.785 1.00 46.28 102 THR A O 1
ATOM 832 N N . LEU A 1 103 ? -5.687 -17.512 8.605 1.00 52.44 103 LEU A N 1
ATOM 833 C CA . LEU A 1 103 ? -4.383 -17.516 7.946 1.00 52.44 103 LEU A CA 1
ATOM 834 C C . LEU A 1 103 ? -4.058 -18.964 7.523 1.00 52.44 103 LEU A C 1
ATOM 836 O O . LEU A 1 103 ? -4.334 -19.878 8.301 1.00 52.44 103 LEU A O 1
ATOM 840 N N . PRO A 1 104 ? -3.536 -19.195 6.306 1.00 54.84 104 PRO A N 1
ATOM 841 C CA . PRO A 1 104 ? -3.165 -20.535 5.863 1.00 54.84 104 PRO A CA 1
ATOM 842 C C . PRO A 1 104 ? -2.078 -21.128 6.768 1.00 54.84 104 PRO A C 1
ATOM 844 O O . PRO A 1 104 ? -1.173 -20.414 7.206 1.00 54.84 104 PRO A O 1
ATOM 847 N N . ASP A 1 105 ? -2.172 -22.433 7.039 1.00 56.34 105 ASP A N 1
ATOM 848 C CA . ASP A 1 105 ? -1.220 -23.147 7.890 1.00 56.34 105 ASP A CA 1
ATOM 849 C C . ASP A 1 105 ? 0.215 -23.081 7.320 1.00 56.34 105 ASP A C 1
ATOM 851 O O . ASP A 1 105 ? 0.425 -23.210 6.105 1.00 56.34 105 ASP A O 1
ATOM 855 N N . PRO A 1 106 ? 1.238 -22.922 8.180 1.00 57.44 106 PRO A N 1
ATOM 856 C CA . PRO A 1 106 ? 2.633 -22.760 7.763 1.00 57.44 106 PRO A CA 1
ATOM 857 C C . PRO A 1 106 ? 3.225 -23.991 7.051 1.00 57.44 106 PRO A C 1
ATOM 859 O O . PRO A 1 106 ? 4.258 -23.880 6.392 1.00 57.44 106 PRO A O 1
ATOM 862 N N . GLU A 1 107 ? 2.574 -25.157 7.110 1.00 58.75 107 GLU A N 1
ATOM 863 C CA . GLU A 1 107 ? 3.033 -26.378 6.425 1.00 58.75 107 GLU A CA 1
ATOM 864 C C . GLU A 1 107 ? 2.959 -26.282 4.889 1.00 58.75 107 GLU A C 1
ATOM 866 O O . GLU A 1 107 ? 3.676 -26.989 4.174 1.00 58.75 107 GLU A O 1
ATOM 871 N N . THR A 1 108 ? 2.176 -25.338 4.358 1.00 54.41 108 THR A N 1
ATOM 872 C CA . THR A 1 108 ? 2.074 -25.070 2.913 1.00 54.41 108 THR A CA 1
ATOM 873 C C . THR A 1 108 ? 3.340 -24.426 2.310 1.00 54.41 108 THR A C 1
ATOM 875 O O . THR A 1 108 ? 3.464 -24.325 1.088 1.00 54.41 108 THR A O 1
ATOM 878 N N . ALA A 1 109 ? 4.318 -24.024 3.134 1.00 58.00 109 ALA A N 1
ATOM 879 C CA . ALA A 1 109 ? 5.507 -23.264 2.728 1.00 58.00 109 ALA A CA 1
ATOM 880 C C . ALA A 1 109 ? 6.627 -24.075 2.032 1.00 58.00 109 ALA A C 1
ATOM 882 O O . ALA A 1 109 ? 7.668 -23.519 1.686 1.00 58.00 109 ALA A O 1
ATOM 883 N N . SER A 1 110 ? 6.459 -25.383 1.804 1.00 75.12 110 SER A N 1
ATOM 884 C CA . SER A 1 110 ? 7.539 -26.233 1.261 1.00 75.12 110 SER A CA 1
ATOM 885 C C . SER A 1 110 ? 7.783 -26.087 -0.249 1.00 75.12 110 SER A C 1
ATOM 887 O O . SER A 1 110 ? 8.835 -26.503 -0.740 1.00 75.12 110 SER A O 1
ATOM 889 N N . ASN A 1 111 ? 6.863 -25.471 -1.003 1.00 87.62 111 ASN A N 1
ATOM 890 C CA . ASN A 1 111 ? 7.000 -25.280 -2.449 1.00 87.62 111 ASN A CA 1
ATOM 891 C C . ASN A 1 111 ? 7.002 -23.784 -2.832 1.00 87.62 111 ASN A C 1
ATOM 893 O O . ASN A 1 111 ? 5.930 -23.198 -3.015 1.00 87.62 111 ASN A O 1
ATOM 897 N N . PRO A 1 112 ? 8.183 -23.169 -3.059 1.00 86.06 112 PRO A N 1
ATOM 898 C CA . PRO A 1 112 ? 8.297 -21.760 -3.446 1.00 86.06 112 PRO A CA 1
ATOM 899 C C . PRO A 1 112 ? 7.506 -21.400 -4.708 1.00 86.06 112 PRO A C 1
ATOM 901 O O . PRO A 1 112 ? 6.982 -20.295 -4.824 1.00 86.06 112 PRO A O 1
ATOM 904 N N . SER A 1 113 ? 7.375 -22.333 -5.657 1.00 88.00 113 SER A N 1
ATOM 905 C CA . SER A 1 113 ? 6.586 -22.099 -6.869 1.00 88.00 113 SER A CA 1
ATOM 906 C C . SER A 1 113 ? 5.089 -22.038 -6.575 1.00 88.00 113 SER A C 1
ATOM 908 O O . SER A 1 113 ? 4.382 -21.263 -7.220 1.00 88.00 113 SER A O 1
ATOM 910 N N . ALA A 1 114 ? 4.601 -22.847 -5.631 1.00 87.44 114 ALA A N 1
ATOM 911 C CA . ALA A 1 114 ? 3.209 -22.793 -5.198 1.00 87.44 114 ALA A CA 1
ATOM 912 C C . ALA A 1 114 ? 2.927 -21.472 -4.471 1.00 87.44 114 ALA A C 1
ATOM 914 O O . ALA A 1 114 ? 1.945 -20.814 -4.796 1.00 87.44 114 ALA A O 1
ATOM 915 N N . MET A 1 115 ? 3.841 -21.029 -3.600 1.00 86.50 115 MET A N 1
ATOM 916 C CA . MET A 1 115 ? 3.733 -19.740 -2.905 1.00 86.50 115 MET A CA 1
ATOM 917 C C . MET A 1 115 ? 3.706 -18.552 -3.876 1.00 86.50 115 MET A C 1
ATOM 919 O O . MET A 1 115 ? 2.876 -17.658 -3.733 1.00 86.50 115 MET A O 1
ATOM 923 N N . LEU A 1 116 ? 4.574 -18.545 -4.896 1.00 88.69 116 LEU A N 1
ATOM 924 C CA . LEU A 1 116 ? 4.571 -17.498 -5.926 1.00 88.69 116 LEU A CA 1
ATOM 925 C C . LEU A 1 116 ? 3.257 -17.474 -6.715 1.00 88.69 116 LEU A C 1
ATOM 927 O O . LEU A 1 116 ? 2.728 -16.402 -7.001 1.00 88.69 116 LEU A O 1
ATOM 931 N N . MET A 1 117 ? 2.727 -18.648 -7.065 1.00 89.06 117 MET A N 1
ATOM 932 C CA . MET A 1 117 ? 1.459 -18.760 -7.784 1.00 89.06 117 MET A CA 1
ATOM 933 C C . MET A 1 117 ? 0.275 -18.313 -6.922 1.00 89.06 117 MET A C 1
ATOM 935 O O . MET A 1 117 ? -0.609 -17.614 -7.410 1.00 89.06 117 MET A O 1
ATOM 939 N N . GLU A 1 118 ? 0.266 -18.680 -5.642 1.00 89.31 118 GLU A N 1
ATOM 940 C CA . GLU A 1 118 ? -0.741 -18.228 -4.687 1.00 89.31 118 GLU A CA 1
ATOM 941 C C . GLU A 1 118 ? -0.690 -16.707 -4.506 1.00 89.31 118 GLU A C 1
ATOM 943 O O . GLU A 1 118 ? -1.728 -16.052 -4.578 1.00 89.31 118 GLU A O 1
ATOM 948 N N . ALA A 1 119 ? 0.504 -16.131 -4.339 1.00 89.69 119 ALA A N 1
ATOM 949 C CA . ALA A 1 119 ? 0.687 -14.687 -4.241 1.00 89.69 119 ALA A CA 1
ATOM 950 C C . ALA A 1 119 ? 0.171 -13.967 -5.496 1.00 89.69 119 ALA A C 1
ATOM 952 O O . ALA A 1 119 ? -0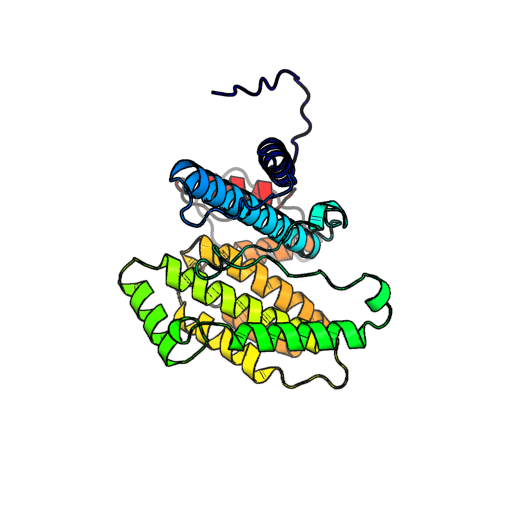.559 -12.986 -5.389 1.00 89.69 119 ALA A O 1
ATOM 953 N N . GLU A 1 120 ? 0.475 -14.479 -6.690 1.00 91.31 120 GLU A N 1
ATOM 954 C CA . GLU A 1 120 ? -0.029 -13.918 -7.946 1.00 91.31 120 GLU A CA 1
ATOM 955 C C . GLU A 1 120 ? -1.562 -13.973 -8.031 1.00 91.31 120 GLU A C 1
ATOM 957 O O . GLU A 1 120 ? -2.199 -12.998 -8.434 1.00 91.31 120 GLU A O 1
ATOM 962 N N . ASN A 1 121 ? -2.166 -15.088 -7.614 1.00 92.06 121 ASN A N 1
ATOM 963 C CA . ASN A 1 121 ? -3.620 -15.226 -7.573 1.00 92.06 121 ASN A CA 1
ATOM 964 C C . ASN A 1 121 ? -4.248 -14.244 -6.578 1.00 92.06 121 ASN A C 1
ATOM 966 O O . ASN A 1 121 ? -5.235 -13.598 -6.919 1.00 92.06 121 ASN A O 1
ATOM 970 N N . LYS A 1 122 ? -3.653 -14.071 -5.391 1.00 87.69 122 LYS A N 1
ATOM 971 C CA . LYS A 1 122 ? -4.108 -13.087 -4.397 1.00 87.69 122 LYS A CA 1
ATOM 972 C C . LYS A 1 122 ? -4.011 -11.654 -4.919 1.00 87.69 122 LYS A C 1
ATOM 974 O O . LYS A 1 122 ? -4.930 -10.879 -4.690 1.00 87.69 122 LYS A O 1
ATOM 979 N N . MET A 1 123 ? -2.958 -11.312 -5.664 1.00 90.56 123 MET A N 1
ATOM 980 C CA . MET A 1 123 ? -2.827 -9.986 -6.285 1.00 90.56 123 MET A CA 1
ATOM 981 C C . MET A 1 123 ? -3.903 -9.737 -7.350 1.00 90.56 123 MET A C 1
ATOM 983 O O . MET A 1 123 ? -4.509 -8.668 -7.377 1.00 90.56 123 MET A O 1
ATOM 987 N N . LYS A 1 124 ? -4.189 -10.736 -8.196 1.00 92.25 124 LYS A N 1
ATOM 988 C CA . LYS A 1 124 ? -5.274 -10.651 -9.189 1.00 92.25 124 LYS A CA 1
ATOM 989 C C . LYS A 1 124 ? -6.642 -10.543 -8.529 1.00 92.25 124 LYS A C 1
ATOM 991 O O . LYS A 1 124 ? -7.480 -9.779 -8.995 1.00 92.25 124 LYS A O 1
ATOM 996 N N . GLU A 1 125 ? -6.870 -11.309 -7.468 1.00 90.31 125 GLU A N 1
ATOM 997 C CA . GLU A 1 125 ? -8.127 -11.259 -6.730 1.00 90.31 125 GLU A CA 1
ATOM 998 C C . GLU A 1 125 ? -8.310 -9.901 -6.058 1.00 90.31 125 GLU A C 1
ATOM 1000 O O . GLU A 1 125 ? -9.355 -9.280 -6.218 1.00 90.31 125 GLU A O 1
ATOM 1005 N N . TRP A 1 126 ? -7.267 -9.379 -5.411 1.00 91.75 126 TRP A N 1
ATOM 1006 C CA . TRP A 1 126 ? -7.280 -8.040 -4.834 1.00 91.75 126 TRP A CA 1
ATOM 1007 C C . TRP A 1 126 ? -7.724 -6.979 -5.856 1.00 91.75 126 TRP A C 1
ATOM 1009 O O . TRP A 1 126 ? -8.665 -6.234 -5.582 1.00 91.75 126 TRP A O 1
ATOM 1019 N N . ASP A 1 127 ? -7.150 -6.969 -7.064 1.00 92.50 127 ASP A N 1
ATOM 1020 C CA . ASP A 1 127 ? -7.520 -6.011 -8.121 1.00 92.50 127 ASP A CA 1
ATOM 1021 C C . ASP A 1 127 ? -9.005 -6.137 -8.524 1.00 92.50 127 ASP A C 1
ATOM 1023 O O . ASP A 1 127 ? -9.687 -5.136 -8.760 1.00 92.50 127 ASP A O 1
ATOM 1027 N N . ARG A 1 128 ? -9.555 -7.361 -8.517 1.00 92.81 128 ARG A N 1
ATOM 1028 C CA . ARG A 1 128 ? -10.983 -7.621 -8.773 1.00 92.81 128 ARG A CA 1
ATOM 1029 C C . ARG A 1 128 ? -11.882 -7.183 -7.620 1.00 92.81 128 ARG A C 1
ATOM 1031 O O . ARG A 1 128 ? -13.004 -6.754 -7.878 1.00 92.81 128 ARG A O 1
ATOM 1038 N N . THR A 1 129 ? -11.423 -7.264 -6.375 1.00 90.31 129 THR A N 1
ATOM 1039 C CA . THR A 1 129 ? -12.218 -6.838 -5.209 1.00 90.31 129 THR A CA 1
ATOM 1040 C C . THR A 1 129 ? -12.334 -5.321 -5.077 1.00 90.31 129 THR A C 1
ATOM 1042 O O . THR A 1 129 ? -13.254 -4.836 -4.422 1.00 90.31 129 THR A O 1
ATOM 1045 N N . LEU A 1 130 ? -11.457 -4.552 -5.733 1.00 90.81 130 LEU A N 1
ATOM 1046 C CA . LEU A 1 130 ? -11.520 -3.094 -5.684 1.00 90.81 130 LEU A CA 1
ATOM 1047 C C . LEU A 1 130 ? -12.826 -2.553 -6.297 1.00 90.81 130 LEU A C 1
ATOM 1049 O O . LEU A 1 130 ? -13.232 -3.012 -7.373 1.00 90.81 130 LEU A O 1
ATOM 1053 N N . PRO A 1 131 ? -13.440 -1.521 -5.688 1.00 92.19 131 PRO A N 1
ATOM 1054 C CA . PRO A 1 131 ? -14.480 -0.720 -6.324 1.00 92.19 131 PRO A CA 1
ATOM 1055 C C . PRO A 1 131 ? -14.022 -0.147 -7.669 1.00 92.19 131 PRO A C 1
ATOM 1057 O O . PRO A 1 131 ? -12.850 0.185 -7.842 1.00 92.19 131 PRO A O 1
ATOM 1060 N N . GLU A 1 132 ? -14.954 0.045 -8.606 1.00 93.69 132 GLU A N 1
ATOM 1061 C CA . GLU A 1 132 ? -14.653 0.517 -9.968 1.00 93.69 132 GLU A CA 1
ATOM 1062 C C . GLU A 1 132 ? -13.814 1.807 -9.990 1.00 93.69 132 GLU A C 1
ATOM 1064 O O . GLU A 1 132 ? -12.819 1.887 -10.706 1.00 93.69 132 GLU A O 1
ATOM 1069 N N . HIS A 1 133 ? -14.139 2.775 -9.129 1.00 92.25 133 HIS A 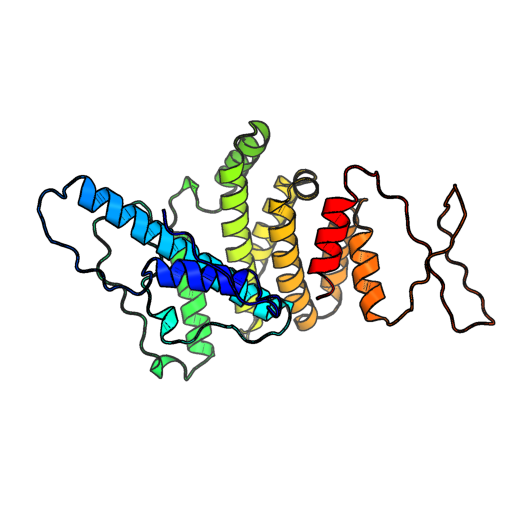N 1
ATOM 1070 C CA . HIS A 1 133 ? -13.422 4.050 -9.026 1.00 92.25 133 HIS A CA 1
ATOM 1071 C C . HIS A 1 133 ? -12.009 3.934 -8.418 1.00 92.25 133 HIS A C 1
ATOM 1073 O O . HIS A 1 133 ? -11.204 4.855 -8.559 1.00 92.25 133 HIS A O 1
ATOM 1079 N N . LEU A 1 134 ? -11.689 2.818 -7.753 1.00 94.44 134 LEU A N 1
ATOM 1080 C CA . LEU A 1 134 ? -10.354 2.530 -7.223 1.00 94.44 134 LEU A CA 1
ATOM 1081 C C . LEU A 1 134 ? -9.542 1.610 -8.131 1.00 94.44 134 LEU A C 1
ATOM 1083 O O . LEU A 1 134 ? -8.320 1.589 -8.002 1.00 94.44 134 LEU A O 1
ATOM 1087 N N . ARG A 1 135 ? -10.164 0.890 -9.071 1.00 96.62 135 ARG A N 1
ATOM 1088 C CA . ARG A 1 135 ? -9.435 0.074 -10.051 1.00 96.62 135 ARG A CA 1
ATOM 1089 C C . ARG A 1 135 ? -8.600 0.942 -10.985 1.00 96.62 135 ARG A C 1
ATOM 1091 O O . ARG A 1 135 ? -8.946 2.090 -11.286 1.00 96.62 135 ARG A O 1
ATOM 1098 N N . PHE A 1 136 ? -7.495 0.374 -11.467 1.00 97.44 136 PHE A N 1
ATOM 1099 C CA . PHE A 1 136 ? -6.674 1.053 -12.459 1.00 97.44 136 PHE A CA 1
ATOM 1100 C C . PHE A 1 136 ? -7.385 1.056 -13.810 1.00 97.44 136 PHE A C 1
ATOM 1102 O O . PHE A 1 136 ? -7.583 0.010 -14.423 1.00 97.44 136 PHE A O 1
ATOM 1109 N N . SER A 1 137 ? -7.730 2.241 -14.291 1.00 97.56 137 SER A N 1
ATOM 1110 C CA . SER A 1 137 ? -8.253 2.463 -15.633 1.00 97.56 137 SER A CA 1
ATOM 1111 C C . SER A 1 137 ? -7.800 3.837 -16.114 1.00 97.56 137 SER A C 1
ATOM 1113 O O . SER A 1 137 ? -7.448 4.691 -15.298 1.00 97.56 137 SER A O 1
ATOM 1115 N N . GLU A 1 138 ? -7.828 4.069 -17.426 1.00 97.25 138 GLU A N 1
ATOM 1116 C CA . GLU A 1 138 ? -7.536 5.397 -17.977 1.00 97.25 138 GLU A CA 1
ATOM 1117 C C . GLU A 1 138 ? -8.529 6.439 -17.440 1.00 97.25 138 GLU A C 1
ATOM 1119 O O . GLU A 1 138 ? -8.141 7.536 -17.062 1.00 97.25 138 GLU A O 1
ATOM 1124 N N . GLN A 1 139 ? -9.805 6.071 -17.299 1.00 97.50 139 GLN A N 1
ATOM 1125 C CA . GLN A 1 139 ? -10.820 6.950 -16.721 1.00 97.50 139 GLN A CA 1
ATOM 1126 C C . GLN A 1 139 ? -10.493 7.324 -15.268 1.00 97.50 139 GLN A C 1
ATOM 1128 O O . GLN A 1 139 ? -10.513 8.504 -14.920 1.00 97.50 139 GLN A O 1
ATOM 1133 N N . SER A 1 140 ? -10.153 6.342 -14.427 1.00 97.31 140 SER A N 1
ATOM 1134 C CA . SER A 1 140 ? -9.753 6.584 -13.035 1.00 97.31 140 SER A CA 1
ATOM 1135 C C . SER A 1 140 ? -8.489 7.444 -12.967 1.00 97.31 140 SER A C 1
ATOM 1137 O O . SER A 1 140 ? -8.416 8.337 -12.128 1.00 97.31 140 SER A O 1
ATOM 1139 N N . LEU A 1 141 ? -7.526 7.225 -13.872 1.00 97.00 141 LEU A N 1
ATOM 1140 C CA . LEU A 1 141 ? -6.303 8.024 -13.977 1.00 97.00 141 LEU A CA 1
ATOM 1141 C C . LEU A 1 141 ? -6.626 9.501 -14.258 1.00 97.00 141 LEU A C 1
ATOM 1143 O O . LEU A 1 141 ? -6.135 10.370 -13.544 1.00 97.00 141 LEU A O 1
ATOM 1147 N N . GLN A 1 142 ? -7.512 9.788 -15.217 1.00 96.56 142 GLN A N 1
ATOM 1148 C CA . GLN A 1 142 ? -7.951 11.159 -15.517 1.00 96.56 142 GLN A CA 1
ATOM 1149 C C . GLN A 1 142 ? -8.664 11.817 -14.323 1.00 96.56 142 GLN A C 1
ATOM 1151 O O . GLN A 1 142 ? -8.439 12.992 -14.024 1.00 96.56 142 GLN A O 1
ATOM 1156 N N . VAL A 1 143 ? -9.481 11.059 -13.581 1.00 96.19 143 VAL A N 1
ATOM 1157 C CA . VAL A 1 143 ? -10.112 11.554 -12.346 1.00 96.19 143 VAL A CA 1
ATOM 1158 C C . VAL A 1 143 ? -9.049 11.927 -11.309 1.00 96.19 143 VAL A C 1
ATOM 1160 O O . VAL A 1 143 ? -9.082 13.040 -10.782 1.00 96.19 143 VAL A O 1
ATOM 1163 N N . GLN A 1 144 ? -8.069 11.055 -11.055 1.00 95.69 144 GLN A N 1
ATOM 1164 C CA . GLN A 1 144 ? -6.983 11.358 -10.115 1.00 95.69 144 GLN A CA 1
ATOM 1165 C C . GLN A 1 144 ? -6.131 12.543 -10.582 1.00 95.69 144 GLN A C 1
ATOM 1167 O O . GLN A 1 144 ? -5.730 13.377 -9.768 1.00 95.69 144 GLN A O 1
ATOM 1172 N N . GLN A 1 145 ? -5.907 12.673 -11.891 1.00 95.12 145 GLN A N 1
ATOM 1173 C CA . GLN A 1 145 ? -5.226 13.825 -12.469 1.00 95.12 145 GLN A CA 1
ATOM 1174 C C . GLN A 1 145 ? -5.953 15.131 -12.132 1.00 95.12 145 GLN A C 1
ATOM 1176 O O . GLN A 1 145 ? -5.318 16.076 -11.664 1.00 95.12 145 GLN A O 1
ATOM 1181 N N . SER A 1 146 ? -7.278 15.163 -12.291 1.00 94.81 146 SER A N 1
ATOM 1182 C CA . SER A 1 146 ? -8.086 16.338 -11.943 1.00 94.81 146 SER A CA 1
ATOM 1183 C C . 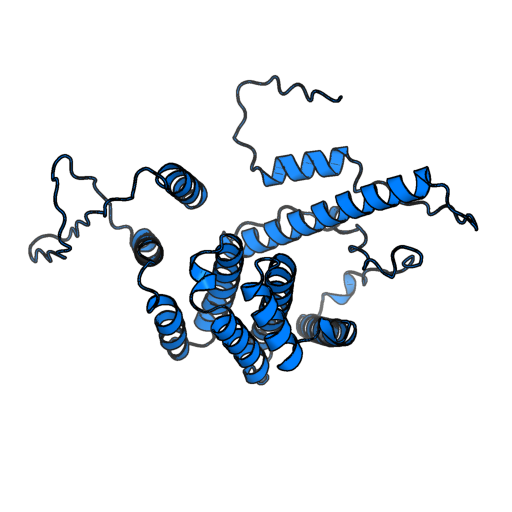SER A 1 146 ? -8.050 16.664 -10.441 1.00 94.81 146 SER A C 1
ATOM 1185 O O . SER A 1 146 ? -8.019 17.832 -10.056 1.00 94.81 146 SER A O 1
ATOM 1187 N N . MET A 1 147 ? -7.960 15.655 -9.565 1.00 94.12 147 MET A N 1
ATOM 1188 C CA . MET A 1 147 ? -7.825 15.864 -8.117 1.00 94.12 147 MET A CA 1
ATOM 1189 C C . MET A 1 147 ? -6.505 16.551 -7.736 1.00 94.12 147 MET A C 1
ATOM 1191 O O . MET A 1 147 ? -6.455 17.298 -6.757 1.00 94.12 147 MET A O 1
ATOM 1195 N N . PHE A 1 148 ? -5.433 16.368 -8.516 1.00 92.31 148 PHE A N 1
ATOM 1196 C CA . PHE A 1 148 ? -4.197 17.127 -8.303 1.00 92.31 148 PHE A CA 1
ATOM 1197 C C . PHE A 1 148 ? -4.359 18.623 -8.572 1.00 92.31 148 PHE A C 1
ATOM 1199 O O . PHE A 1 148 ? -3.635 19.421 -7.978 1.00 92.31 148 PHE A O 1
ATOM 1206 N N . GLU A 1 149 ? -5.289 19.011 -9.441 1.00 91.38 149 GLU A N 1
ATOM 1207 C CA . GLU A 1 149 ? -5.525 20.407 -9.817 1.00 91.38 149 GLU A CA 1
ATOM 1208 C C . GLU A 1 149 ? -6.349 21.152 -8.760 1.00 91.38 149 GLU A C 1
ATOM 1210 O O . GLU A 1 149 ? -6.177 22.355 -8.575 1.00 91.38 149 GLU A O 1
ATOM 1215 N N . THR A 1 150 ? -7.178 20.439 -7.993 1.00 91.00 150 THR A N 1
ATOM 1216 C CA . THR A 1 150 ? -8.061 21.023 -6.969 1.00 91.00 150 THR A CA 1
ATOM 1217 C C . THR A 1 150 ? -7.434 21.101 -5.574 1.00 91.00 150 THR A C 1
ATOM 1219 O O . THR A 1 150 ? -8.108 21.470 -4.616 1.00 91.00 150 THR A O 1
ATOM 1222 N N . SER A 1 151 ? -6.145 20.769 -5.430 1.00 82.00 151 SER A N 1
ATOM 1223 C CA . SER A 1 151 ? -5.403 20.707 -4.152 1.00 82.00 151 SER A CA 1
ATOM 1224 C C . SER A 1 151 ? -5.936 19.708 -3.105 1.00 82.00 151 SER A C 1
ATOM 1226 O O . SER A 1 151 ? -5.266 19.491 -2.098 1.00 82.00 151 SER A O 1
ATOM 1228 N N . SER A 1 152 ? -7.065 19.031 -3.344 1.00 78.88 152 SER A N 1
ATOM 1229 C CA . SER A 1 152 ? -7.566 17.922 -2.517 1.00 78.88 152 SER A CA 1
ATOM 1230 C C . SER A 1 152 ? -7.049 16.591 -3.062 1.00 78.88 152 SER A C 1
ATOM 1232 O O . SER A 1 152 ? -7.773 15.785 -3.642 1.00 78.88 152 SER A O 1
ATOM 1234 N N . ASN A 1 153 ? -5.734 16.404 -2.948 1.00 90.38 153 ASN A N 1
ATOM 1235 C CA . ASN A 1 153 ? -5.011 15.393 -3.717 1.00 90.38 153 ASN A CA 1
ATOM 1236 C C . ASN A 1 153 ? -4.501 14.202 -2.899 1.00 90.38 153 ASN A C 1
ATOM 1238 O O . ASN A 1 153 ? -3.871 13.311 -3.465 1.00 90.38 153 ASN A O 1
ATOM 1242 N N . THR A 1 154 ? -4.788 14.137 -1.595 1.00 88.94 154 THR A N 1
ATOM 1243 C CA . THR A 1 154 ? -4.394 12.995 -0.753 1.00 88.94 154 THR A CA 1
ATOM 1244 C C . THR A 1 154 ? -4.951 11.684 -1.304 1.00 88.94 154 THR A C 1
ATOM 1246 O O . THR A 1 154 ? -4.207 10.717 -1.428 1.00 88.94 154 THR A O 1
ATOM 1249 N N . GLY A 1 155 ? -6.222 11.672 -1.725 1.00 90.25 155 GLY A N 1
ATOM 1250 C CA . GLY A 1 155 ? -6.839 10.505 -2.362 1.00 90.25 155 GLY A CA 1
ATOM 1251 C C . GLY A 1 155 ? -6.116 10.080 -3.643 1.00 90.25 155 GLY A C 1
ATOM 1252 O O . GLY A 1 155 ? -5.815 8.901 -3.809 1.00 90.25 155 GLY A O 1
ATOM 1253 N N . ALA A 1 156 ? -5.739 11.042 -4.490 1.00 92.75 156 ALA A N 1
ATOM 1254 C CA . ALA A 1 156 ? -4.985 10.782 -5.715 1.00 92.75 156 ALA A CA 1
ATOM 1255 C C . ALA A 1 156 ? -3.585 10.226 -5.441 1.00 92.75 156 ALA A C 1
ATOM 1257 O O . ALA A 1 156 ? -3.162 9.277 -6.103 1.00 92.75 156 ALA A O 1
ATOM 1258 N N . TRP A 1 157 ? -2.883 10.746 -4.430 1.00 91.06 157 TRP A N 1
ATOM 1259 C CA . TRP A 1 157 ? -1.608 10.181 -3.986 1.00 91.06 157 TRP A CA 1
ATOM 1260 C C . TRP A 1 157 ? -1.774 8.743 -3.482 1.00 91.06 157 TRP A C 1
ATOM 1262 O O . TRP A 1 157 ? -1.042 7.861 -3.928 1.00 91.06 157 TRP A O 1
ATOM 1272 N N . CYS A 1 158 ? -2.750 8.480 -2.611 1.00 90.44 158 CYS A N 1
ATOM 1273 C CA . CYS A 1 158 ? -3.030 7.132 -2.112 1.00 90.44 158 CYS A CA 1
ATOM 1274 C C . CYS A 1 158 ? -3.378 6.164 -3.252 1.00 90.44 158 CYS A C 1
ATOM 1276 O O . CYS A 1 158 ? -2.839 5.060 -3.303 1.00 90.44 158 CYS A O 1
ATOM 1278 N N . TRP A 1 159 ? -4.207 6.591 -4.207 1.00 93.88 159 TRP A N 1
ATOM 1279 C CA . TRP A 1 159 ? -4.555 5.798 -5.385 1.00 93.88 159 TRP A CA 1
ATOM 1280 C C . TRP A 1 159 ? -3.317 5.456 -6.224 1.00 93.88 159 TRP A C 1
ATOM 1282 O O . TRP A 1 159 ? -3.097 4.291 -6.558 1.00 93.88 159 TRP A O 1
ATOM 1292 N N . CYS A 1 160 ? -2.456 6.443 -6.505 1.00 93.56 160 CYS A N 1
ATOM 1293 C CA . CYS A 1 160 ? -1.194 6.208 -7.211 1.00 93.56 160 CYS A CA 1
ATOM 1294 C C . CYS A 1 160 ? -0.319 5.200 -6.463 1.00 93.56 160 CYS A C 1
ATOM 1296 O O . CYS A 1 160 ? 0.331 4.362 -7.086 1.00 93.56 160 CYS A O 1
ATOM 12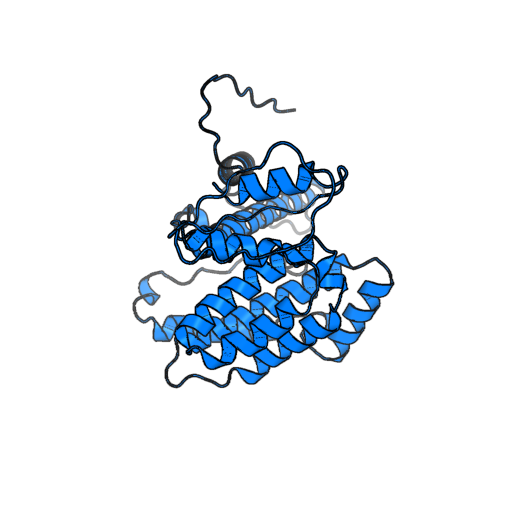98 N N . ASN A 1 161 ? -0.293 5.288 -5.130 1.00 87.88 161 ASN A N 1
ATOM 1299 C CA . ASN A 1 161 ? 0.609 4.509 -4.288 1.00 87.88 161 ASN A CA 1
ATOM 1300 C C . ASN A 1 161 ? 0.231 3.038 -4.342 1.00 87.88 161 ASN A C 1
ATOM 1302 O O . ASN A 1 161 ? 1.055 2.190 -4.677 1.00 87.88 161 ASN A O 1
ATOM 1306 N N . ILE A 1 162 ? -1.051 2.772 -4.121 1.00 91.06 162 ILE A N 1
ATOM 1307 C CA . ILE A 1 162 ? -1.636 1.443 -4.190 1.00 91.06 162 ILE A CA 1
ATOM 1308 C C . ILE A 1 162 ? -1.325 0.781 -5.545 1.00 91.06 162 ILE A C 1
ATOM 1310 O O . ILE A 1 162 ? -0.846 -0.354 -5.588 1.00 91.06 162 ILE A O 1
ATOM 1314 N N . HIS A 1 163 ? -1.510 1.501 -6.657 1.00 94.31 163 HIS A N 1
ATOM 1315 C CA . HIS A 1 163 ? -1.283 0.942 -7.996 1.00 94.31 163 HIS A CA 1
ATOM 1316 C C . HIS A 1 163 ? 0.189 0.776 -8.369 1.00 94.31 163 HIS A C 1
ATOM 1318 O O . HIS A 1 163 ? 0.530 -0.203 -9.039 1.00 94.31 163 HIS A O 1
ATOM 1324 N N . ILE A 1 164 ? 1.071 1.672 -7.917 1.00 90.81 164 ILE A N 1
ATOM 1325 C CA . ILE A 1 164 ? 2.522 1.508 -8.079 1.00 90.81 164 ILE A CA 1
ATOM 1326 C C . ILE A 1 164 ? 3.013 0.298 -7.279 1.00 90.81 164 ILE A C 1
ATOM 1328 O O . ILE A 1 164 ? 3.760 -0.516 -7.826 1.00 90.81 164 ILE A O 1
ATOM 1332 N N . HIS A 1 165 ? 2.584 0.129 -6.024 1.00 87.25 165 HIS A N 1
ATOM 1333 C CA . HIS A 1 165 ? 2.964 -1.034 -5.215 1.00 87.25 165 HIS A CA 1
ATOM 1334 C C . HIS A 1 165 ? 2.437 -2.336 -5.811 1.00 87.25 165 HIS A C 1
ATOM 1336 O O . HIS A 1 165 ? 3.190 -3.308 -5.910 1.00 87.25 165 HIS A O 1
ATOM 1342 N N . HIS A 1 166 ? 1.187 -2.350 -6.278 1.00 92.19 166 HIS A N 1
ATOM 1343 C CA . HIS A 1 166 ? 0.629 -3.505 -6.974 1.00 92.19 166 HIS A CA 1
ATOM 1344 C C . HIS A 1 166 ? 1.458 -3.860 -8.217 1.00 92.19 166 HIS A C 1
ATOM 1346 O O . HIS A 1 166 ? 1.926 -4.991 -8.346 1.00 92.19 166 HIS A O 1
ATOM 1352 N N . ALA A 1 167 ? 1.698 -2.896 -9.116 1.00 93.12 167 ALA A N 1
ATOM 1353 C CA . ALA A 1 167 ? 2.492 -3.123 -10.325 1.00 93.12 167 ALA A CA 1
ATOM 1354 C C . ALA A 1 167 ? 3.913 -3.606 -10.001 1.00 93.12 167 ALA A C 1
ATOM 1356 O O . ALA A 1 167 ? 4.399 -4.559 -10.606 1.00 93.12 167 ALA A O 1
ATOM 1357 N N . SER A 1 168 ? 4.561 -2.998 -9.009 1.00 88.94 168 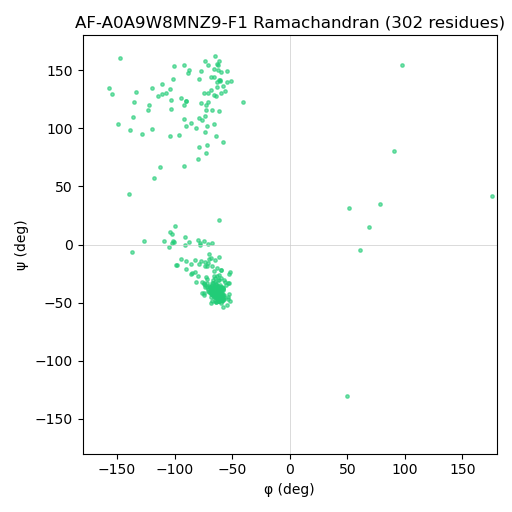SER A N 1
ATOM 1358 C CA . SER A 1 168 ? 5.919 -3.367 -8.601 1.00 88.94 168 SER A CA 1
ATOM 1359 C C . SER A 1 168 ? 5.979 -4.774 -8.000 1.00 88.94 168 SER A C 1
ATOM 1361 O O . SER A 1 168 ? 6.917 -5.521 -8.271 1.00 88.94 168 SER A O 1
ATOM 1363 N N . SER A 1 169 ? 4.951 -5.178 -7.251 1.00 89.38 169 SER A N 1
ATOM 1364 C CA . SER A 1 169 ? 4.827 -6.536 -6.709 1.00 89.38 169 SER A CA 1
ATOM 1365 C C . SER A 1 169 ? 4.636 -7.573 -7.817 1.00 89.38 169 SER A C 1
ATOM 1367 O O . SER A 1 169 ? 5.280 -8.619 -7.794 1.00 89.38 169 SER A O 1
ATOM 1369 N N . VAL A 1 170 ? 3.821 -7.266 -8.835 1.00 91.56 170 VAL A N 1
ATOM 1370 C CA . VAL A 1 170 ? 3.676 -8.115 -10.032 1.00 91.56 170 VAL A CA 1
ATOM 1371 C C . VAL A 1 170 ? 5.027 -8.297 -10.729 1.00 91.56 170 VAL A C 1
ATOM 1373 O O . VAL A 1 170 ? 5.417 -9.424 -11.037 1.00 91.56 170 VAL A O 1
ATOM 1376 N N . LEU A 1 171 ? 5.787 -7.212 -10.915 1.00 90.69 171 LEU A N 1
ATOM 1377 C CA . LEU A 1 171 ? 7.132 -7.282 -11.491 1.00 90.69 171 LEU A CA 1
ATOM 1378 C C . LEU A 1 171 ? 8.065 -8.161 -10.652 1.00 90.69 171 LEU A C 1
ATOM 1380 O O . LEU A 1 171 ? 8.755 -9.018 -11.208 1.00 90.69 171 LEU A O 1
ATOM 1384 N N . ALA A 1 172 ? 8.063 -7.993 -9.328 1.00 86.81 172 ALA A N 1
ATOM 1385 C CA . ALA A 1 172 ? 8.865 -8.805 -8.420 1.00 86.81 172 ALA A CA 1
ATOM 1386 C C . ALA A 1 172 ? 8.514 -10.299 -8.537 1.00 86.81 172 ALA A C 1
ATOM 1388 O O . ALA A 1 172 ? 9.413 -11.119 -8.739 1.00 86.81 172 ALA A O 1
ATOM 1389 N N . LEU A 1 173 ? 7.225 -10.658 -8.526 1.00 89.25 173 LEU A N 1
ATOM 1390 C CA . LEU A 1 173 ? 6.767 -12.040 -8.716 1.00 89.25 173 LEU A CA 1
ATOM 1391 C C . LEU A 1 173 ? 7.224 -12.613 -10.066 1.00 89.25 173 LEU A C 1
ATOM 1393 O O . LEU A 1 173 ? 7.711 -13.745 -10.128 1.00 89.25 173 LEU A O 1
ATOM 1397 N N . HIS A 1 174 ? 7.148 -11.825 -11.143 1.00 90.94 174 HIS A N 1
ATOM 1398 C CA . HIS A 1 174 ? 7.595 -12.252 -12.471 1.00 90.94 174 HIS A CA 1
ATOM 1399 C C . HIS A 1 174 ? 9.099 -12.566 -12.517 1.00 90.94 174 HIS A C 1
ATOM 1401 O O . HIS A 1 174 ? 9.502 -13.452 -13.274 1.00 90.94 174 HIS A O 1
ATOM 1407 N N . THR A 1 175 ? 9.939 -11.913 -11.700 1.00 86.50 175 THR A N 1
ATOM 1408 C CA . THR A 1 175 ? 11.381 -12.237 -11.655 1.00 86.50 175 THR A CA 1
ATOM 1409 C C . THR A 1 175 ? 11.678 -13.627 -11.110 1.00 86.50 175 THR A C 1
ATOM 1411 O O . THR A 1 175 ? 12.655 -14.243 -11.545 1.00 86.50 175 THR A O 1
ATOM 1414 N N . GLY A 1 176 ? 10.832 -14.125 -10.203 1.00 85.12 176 GLY A N 1
ATOM 1415 C CA . GLY A 1 176 ? 10.951 -15.457 -9.615 1.00 85.12 176 GLY A CA 1
ATOM 1416 C C . GLY A 1 176 ? 10.438 -16.582 -10.517 1.00 85.12 176 GLY A C 1
ATOM 1417 O O . GLY A 1 176 ? 10.779 -17.742 -10.294 1.00 85.12 176 GLY A O 1
ATOM 1418 N N . ARG A 1 177 ? 9.647 -16.272 -11.556 1.00 86.69 177 ARG A N 1
ATOM 1419 C CA . ARG A 1 177 ? 9.038 -17.278 -12.440 1.00 86.69 177 ARG A CA 1
ATOM 1420 C C . ARG A 1 177 ? 9.931 -17.664 -13.620 1.00 86.69 177 ARG A C 1
ATOM 1422 O O . ARG A 1 177 ? 10.674 -16.855 -14.179 1.00 86.69 177 ARG A O 1
ATOM 1429 N N . ARG A 1 178 ? 9.811 -18.930 -14.035 1.00 86.69 178 ARG A N 1
ATOM 1430 C CA . ARG A 1 178 ? 10.386 -19.468 -15.276 1.00 86.69 178 ARG A CA 1
ATOM 1431 C C . ARG A 1 178 ? 9.338 -20.336 -15.998 1.00 86.69 178 ARG A C 1
ATOM 1433 O O . ARG A 1 178 ? 8.865 -21.287 -15.380 1.00 86.69 178 ARG A O 1
ATOM 1440 N N . PRO A 1 179 ? 8.981 -20.045 -17.268 1.00 88.00 179 PRO A N 1
ATOM 1441 C CA . PRO A 1 179 ? 9.385 -18.871 -18.051 1.00 88.00 179 PRO A CA 1
ATOM 1442 C C . PRO A 1 179 ? 8.869 -17.562 -17.430 1.00 88.00 179 PRO A C 1
ATOM 1444 O O . PRO A 1 179 ? 7.898 -17.567 -16.673 1.00 88.00 179 PRO A O 1
ATOM 1447 N N . ARG A 1 180 ? 9.553 -16.449 -17.720 1.00 86.38 180 ARG A N 1
ATOM 1448 C CA . ARG A 1 180 ? 9.149 -15.123 -17.235 1.00 86.38 180 ARG A CA 1
ATOM 1449 C C . ARG A 1 180 ? 7.873 -14.685 -17.971 1.00 86.38 180 ARG A C 1
ATOM 1451 O O . ARG A 1 180 ? 7.908 -14.649 -19.202 1.00 86.38 180 ARG A O 1
ATOM 1458 N N . PRO A 1 181 ? 6.775 -14.373 -17.261 1.00 90.06 181 PRO A N 1
ATOM 1459 C CA . PRO A 1 181 ? 5.575 -13.823 -17.882 1.00 90.06 181 PRO A CA 1
ATOM 1460 C C . PRO A 1 181 ? 5.833 -12.434 -18.474 1.00 90.06 181 PRO A C 1
ATOM 1462 O O . PRO A 1 181 ? 6.795 -11.757 -18.097 1.00 90.06 181 PRO A O 1
ATOM 1465 N N . ASP A 1 182 ? 4.950 -11.991 -19.369 1.00 91.12 182 ASP A N 1
ATOM 1466 C CA . ASP A 1 182 ? 4.993 -10.627 -19.892 1.00 91.12 182 ASP A CA 1
ATOM 1467 C C . ASP A 1 182 ? 4.746 -9.605 -18.768 1.00 91.12 182 ASP A C 1
ATOM 1469 O O . ASP A 1 182 ? 3.786 -9.697 -18.006 1.00 91.12 182 ASP A O 1
ATOM 1473 N N . ALA A 1 183 ? 5.652 -8.638 -18.655 1.00 92.12 183 ALA A N 1
ATOM 1474 C CA . ALA A 1 183 ? 5.648 -7.574 -17.657 1.00 92.12 183 ALA A CA 1
ATOM 1475 C C . ALA A 1 183 ? 5.147 -6.228 -18.219 1.00 92.12 183 ALA A C 1
ATOM 1477 O O . ALA A 1 183 ? 5.135 -5.230 -17.493 1.00 92.12 183 ALA A O 1
ATOM 1478 N N . SER A 1 184 ? 4.762 -6.191 -19.500 1.00 94.19 184 SER A N 1
ATOM 1479 C CA . SER A 1 184 ? 4.376 -4.979 -20.229 1.00 94.19 184 SER A CA 1
ATOM 1480 C C . SER A 1 184 ? 3.281 -4.184 -19.518 1.00 94.19 184 SER A C 1
ATOM 1482 O O . SER A 1 184 ? 3.422 -2.976 -19.343 1.00 94.19 184 SER A O 1
ATOM 1484 N N . GLU A 1 185 ? 2.240 -4.854 -19.026 1.00 94.81 185 GLU A N 1
ATOM 1485 C CA . GLU A 1 185 ? 1.097 -4.194 -18.393 1.00 94.81 185 GLU A CA 1
ATOM 1486 C C . GLU A 1 185 ? 1.464 -3.505 -17.071 1.00 94.81 185 GLU A C 1
ATOM 1488 O O . GLU A 1 185 ? 1.064 -2.367 -16.822 1.00 94.81 185 GLU A O 1
ATOM 1493 N N . ALA A 1 186 ? 2.282 -4.150 -16.235 1.00 93.81 186 ALA A N 1
ATOM 1494 C CA . ALA A 1 186 ? 2.742 -3.558 -14.980 1.00 93.81 186 ALA A CA 1
ATOM 1495 C C . ALA A 1 186 ? 3.668 -2.355 -15.228 1.00 93.81 186 ALA A C 1
ATOM 1497 O O . ALA A 1 186 ? 3.529 -1.320 -14.577 1.00 93.81 186 ALA A O 1
ATOM 1498 N N . LEU A 1 187 ? 4.574 -2.460 -16.208 1.00 92.56 187 LEU A N 1
ATOM 1499 C CA . LEU A 1 187 ? 5.446 -1.350 -16.606 1.00 92.56 187 LEU A CA 1
ATOM 1500 C C . LEU A 1 187 ? 4.647 -0.180 -17.190 1.00 92.56 187 LEU A C 1
ATOM 1502 O O . LEU A 1 187 ? 4.901 0.965 -16.827 1.00 92.56 187 LEU A O 1
ATOM 1506 N N . ARG A 1 188 ? 3.655 -0.464 -18.041 1.00 95.88 188 ARG A N 1
ATOM 1507 C CA . ARG A 1 188 ? 2.748 0.537 -18.618 1.00 95.88 188 ARG A CA 1
ATOM 1508 C C . ARG A 1 188 ? 1.967 1.272 -17.531 1.00 95.88 188 ARG A C 1
ATOM 1510 O O . ARG A 1 188 ? 1.865 2.492 -17.580 1.00 95.88 188 ARG A O 1
ATOM 1517 N N . LYS A 1 189 ? 1.459 0.547 -16.528 1.00 95.56 189 LYS A N 1
ATOM 1518 C CA . LYS A 1 189 ? 0.761 1.127 -15.371 1.00 95.56 189 LYS A CA 1
ATOM 1519 C C . LYS A 1 189 ? 1.649 2.130 -14.626 1.00 95.56 189 LYS A C 1
ATOM 1521 O O . LYS A 1 189 ? 1.215 3.246 -14.357 1.00 95.56 189 LYS A O 1
ATOM 1526 N N . ILE A 1 190 ? 2.899 1.757 -14.341 1.00 93.44 190 ILE A N 1
ATOM 1527 C CA . ILE A 1 190 ? 3.876 2.639 -13.680 1.00 93.44 190 ILE A CA 1
ATOM 1528 C C . ILE A 1 190 ? 4.175 3.868 -14.546 1.00 93.44 190 ILE A C 1
ATOM 1530 O O . ILE A 1 190 ? 4.146 4.984 -14.036 1.00 93.44 190 ILE A O 1
ATOM 1534 N N . ASP A 1 191 ? 4.432 3.677 -15.840 1.00 92.94 191 ASP A N 1
ATOM 1535 C CA . ASP A 1 191 ? 4.749 4.764 -16.772 1.00 92.94 191 ASP A CA 1
ATOM 1536 C C . ASP A 1 191 ? 3.615 5.796 -16.859 1.00 92.94 191 ASP A C 1
ATOM 1538 O O . ASP A 1 191 ? 3.858 6.989 -16.690 1.00 92.94 191 ASP A O 1
ATOM 1542 N N . LEU A 1 192 ? 2.363 5.349 -16.996 1.00 95.94 192 LEU A N 1
ATOM 1543 C CA . LEU A 1 192 ? 1.195 6.236 -17.016 1.00 95.94 192 LEU A CA 1
ATOM 1544 C C . LEU A 1 192 ? 1.042 7.043 -15.722 1.00 95.94 192 LEU A C 1
ATOM 1546 O O . LEU A 1 192 ? 0.780 8.246 -15.770 1.00 95.94 192 LEU A O 1
ATOM 1550 N N . ILE A 1 193 ? 1.248 6.415 -14.559 1.00 94.69 193 ILE A N 1
ATOM 1551 C CA . ILE A 1 193 ? 1.189 7.126 -13.274 1.00 94.69 193 ILE A CA 1
ATOM 1552 C C . ILE A 1 193 ? 2.318 8.157 -13.187 1.00 94.69 193 ILE A C 1
ATOM 1554 O O . ILE A 1 193 ? 2.073 9.303 -12.816 1.00 94.69 193 ILE A O 1
ATOM 1558 N N . LEU A 1 194 ? 3.548 7.796 -13.562 1.00 90.81 194 LEU A N 1
ATOM 1559 C CA . LEU A 1 194 ? 4.681 8.725 -13.543 1.00 90.81 194 LEU A CA 1
ATOM 1560 C C . LEU A 1 194 ? 4.474 9.910 -14.496 1.00 90.81 194 LEU A C 1
ATOM 1562 O O . LEU A 1 194 ? 4.786 11.044 -14.129 1.00 90.81 194 LEU A O 1
ATOM 1566 N N . GLN A 1 195 ? 3.912 9.670 -15.682 1.00 93.25 195 GLN A N 1
ATOM 1567 C CA . GLN A 1 195 ? 3.555 10.723 -16.633 1.00 93.25 195 GLN A CA 1
ATOM 1568 C C . GLN A 1 195 ? 2.492 11.666 -16.061 1.00 93.25 195 GLN A C 1
ATOM 1570 O O . GLN A 1 195 ? 2.665 12.882 -16.128 1.00 93.25 195 GLN A O 1
ATOM 1575 N N . MET A 1 196 ? 1.441 11.126 -15.436 1.00 94.31 196 MET A N 1
ATOM 1576 C CA . MET A 1 196 ? 0.402 11.923 -14.775 1.00 94.31 196 MET A CA 1
ATOM 1577 C C . MET A 1 196 ? 0.971 12.788 -13.635 1.00 94.31 196 MET A C 1
ATOM 1579 O O . MET A 1 196 ? 0.603 13.959 -13.485 1.00 94.31 196 MET A O 1
ATOM 1583 N N . LEU A 1 197 ? 1.868 12.227 -12.816 1.00 92.31 197 LEU A N 1
ATOM 1584 C CA . LEU A 1 197 ? 2.492 12.953 -11.709 1.00 92.31 197 LEU A CA 1
ATOM 1585 C C . LEU A 1 197 ? 3.411 14.077 -12.213 1.00 92.31 197 LEU A C 1
ATOM 1587 O O . LEU A 1 197 ? 3.439 15.157 -11.615 1.00 92.31 197 LEU A O 1
ATOM 1591 N N . GLY A 1 198 ? 4.140 13.852 -13.310 1.00 90.69 198 GLY A N 1
ATOM 1592 C CA . GLY A 1 198 ? 4.995 14.850 -13.950 1.00 90.69 198 GLY A CA 1
ATOM 1593 C C . GLY A 1 198 ? 5.937 15.550 -12.961 1.00 90.69 198 GLY A C 1
ATOM 1594 O O . GLY A 1 198 ? 6.606 14.921 -12.140 1.00 90.69 198 GLY A O 1
ATOM 1595 N N . ASP A 1 199 ? 5.969 16.883 -12.996 1.00 88.00 199 ASP A N 1
ATOM 1596 C CA . ASP A 1 199 ? 6.798 17.681 -12.082 1.00 88.00 199 ASP A CA 1
ATOM 1597 C C . ASP A 1 199 ? 6.285 17.703 -10.635 1.00 88.00 199 ASP A C 1
ATOM 1599 O O . ASP A 1 199 ? 7.061 17.979 -9.716 1.00 88.00 199 ASP A O 1
ATOM 1603 N N . ARG A 1 200 ? 5.009 17.364 -10.398 1.00 86.56 200 ARG A N 1
ATOM 1604 C CA . ARG A 1 200 ? 4.417 17.324 -9.046 1.00 86.56 200 ARG A CA 1
ATOM 1605 C C . ARG A 1 200 ? 5.126 16.297 -8.170 1.00 86.56 200 ARG A C 1
ATOM 1607 O O . ARG A 1 200 ? 5.286 16.508 -6.969 1.00 86.56 200 ARG A O 1
ATOM 1614 N N . ALA A 1 201 ? 5.631 15.236 -8.794 1.00 81.44 201 ALA A N 1
ATOM 1615 C CA . ALA A 1 201 ? 6.407 14.194 -8.145 1.00 81.44 201 ALA A CA 1
ATOM 1616 C C . ALA A 1 201 ? 7.700 14.726 -7.484 1.00 81.44 201 ALA A C 1
ATOM 1618 O O . ALA A 1 201 ? 8.240 14.103 -6.579 1.00 81.44 201 ALA A O 1
ATOM 1619 N N . LYS A 1 202 ? 8.222 15.884 -7.893 1.00 78.38 202 LYS A N 1
ATOM 1620 C CA . LYS A 1 202 ? 9.466 16.439 -7.326 1.00 78.38 202 LYS A CA 1
ATOM 1621 C C . LYS A 1 202 ? 9.230 17.255 -6.062 1.00 78.38 202 LYS A C 1
ATOM 1623 O O . LYS A 1 202 ? 10.142 17.420 -5.262 1.00 78.38 202 LYS A O 1
ATOM 1628 N N . ASN A 1 203 ? 8.023 17.793 -5.916 1.00 79.50 203 ASN A N 1
ATOM 1629 C CA . ASN A 1 203 ? 7.696 18.780 -4.887 1.00 79.50 203 ASN A CA 1
ATOM 1630 C C . ASN A 1 203 ? 6.873 18.186 -3.737 1.00 79.50 203 ASN A C 1
ATOM 1632 O O . ASN A 1 203 ? 6.543 18.892 -2.790 1.00 79.50 203 ASN A O 1
ATOM 1636 N N . SER A 1 204 ? 6.516 16.905 -3.824 1.00 78.62 204 SER A N 1
ATOM 1637 C CA . SER A 1 204 ? 5.714 16.223 -2.816 1.00 78.62 204 SER A CA 1
ATOM 1638 C C . SER A 1 204 ? 6.600 15.326 -1.957 1.00 78.62 204 SER A C 1
ATOM 1640 O O . SER A 1 204 ? 7.273 14.438 -2.473 1.00 78.62 204 SER A O 1
ATOM 1642 N N . ILE A 1 205 ? 6.567 15.522 -0.637 1.00 73.62 205 ILE A N 1
ATOM 1643 C CA . ILE A 1 205 ? 7.224 14.619 0.324 1.00 73.62 205 ILE A CA 1
ATOM 1644 C C . ILE A 1 205 ? 6.660 13.205 0.186 1.00 73.62 205 ILE A C 1
ATOM 1646 O O . ILE A 1 205 ? 7.415 12.239 0.264 1.00 73.62 205 ILE A O 1
ATOM 1650 N N . LEU A 1 206 ? 5.352 13.086 -0.087 1.00 69.50 206 LEU A N 1
ATOM 1651 C CA . LEU A 1 206 ? 4.733 11.791 -0.341 1.00 69.50 206 LEU A CA 1
ATOM 1652 C C . LEU A 1 206 ? 5.450 11.111 -1.502 1.00 69.50 206 LEU A C 1
ATOM 1654 O O . LEU A 1 206 ? 5.855 9.970 -1.339 1.00 69.50 206 LEU A O 1
ATOM 1658 N N . SER A 1 207 ? 5.724 11.841 -2.591 1.00 69.75 207 SER A N 1
ATOM 1659 C CA . SER A 1 207 ? 6.460 11.361 -3.770 1.00 69.75 207 SER A CA 1
ATOM 1660 C C . SER A 1 207 ? 7.851 10.784 -3.461 1.00 69.75 207 SER A C 1
ATOM 1662 O O . SER A 1 207 ? 8.254 9.796 -4.074 1.00 69.75 207 SER A O 1
ATOM 1664 N N . CYS A 1 208 ? 8.574 11.329 -2.475 1.00 65.44 208 CYS A N 1
ATOM 1665 C CA . CYS A 1 208 ? 9.858 10.765 -2.047 1.00 65.44 208 CYS A CA 1
ATOM 1666 C C . CYS A 1 208 ? 9.719 9.318 -1.554 1.00 65.44 208 CYS A C 1
ATOM 1668 O O . CYS A 1 208 ? 10.593 8.504 -1.845 1.00 65.44 208 CYS A O 1
ATOM 1670 N N . VAL A 1 209 ? 8.616 8.982 -0.878 1.00 67.88 209 VAL A N 1
ATOM 1671 C CA . VAL A 1 209 ? 8.322 7.602 -0.460 1.00 67.88 209 VAL A CA 1
ATOM 1672 C C . VAL A 1 209 ? 8.120 6.713 -1.696 1.00 67.88 209 VAL A C 1
ATOM 1674 O O . VAL A 1 209 ? 8.809 5.708 -1.837 1.00 67.88 209 VAL A O 1
ATOM 1677 N N . PHE A 1 210 ? 7.306 7.148 -2.671 1.00 67.19 210 PHE A N 1
ATOM 1678 C CA . PHE A 1 210 ? 7.077 6.396 -3.922 1.00 67.19 210 PHE A CA 1
ATOM 1679 C C . PHE A 1 210 ? 8.364 6.124 -4.696 1.00 67.19 210 PHE A C 1
ATOM 1681 O O . PHE A 1 210 ? 8.542 5.036 -5.243 1.00 67.19 210 PHE A O 1
ATOM 1688 N N . PHE A 1 211 ? 9.243 7.122 -4.803 1.00 68.00 211 PHE A N 1
ATOM 1689 C CA . PHE A 1 211 ? 10.449 6.990 -5.607 1.00 68.00 211 PHE A CA 1
ATOM 1690 C C . PHE A 1 211 ? 11.501 6.119 -4.945 1.00 68.00 211 PHE A C 1
ATOM 1692 O O . PHE A 1 211 ? 12.207 5.425 -5.667 1.00 68.00 211 PHE A O 1
ATOM 1699 N N . ILE A 1 212 ? 11.606 6.117 -3.616 1.00 69.19 212 ILE A N 1
ATOM 1700 C CA . ILE A 1 212 ? 12.505 5.191 -2.919 1.00 69.19 212 ILE A CA 1
ATOM 1701 C C . ILE A 1 212 ? 12.052 3.752 -3.184 1.00 69.19 212 ILE A C 1
ATOM 1703 O O . ILE A 1 212 ? 12.868 2.915 -3.580 1.00 69.19 212 ILE A O 1
ATOM 1707 N N . ASP A 1 213 ? 10.746 3.503 -3.089 1.00 65.75 213 ASP A N 1
ATOM 1708 C CA . ASP A 1 213 ? 10.188 2.166 -3.264 1.00 65.75 213 ASP A CA 1
ATOM 1709 C C . ASP A 1 213 ? 10.310 1.657 -4.689 1.00 65.75 213 ASP A C 1
ATOM 1711 O O . ASP A 1 213 ? 10.830 0.564 -4.940 1.00 65.75 213 ASP A O 1
ATOM 1715 N N . LEU A 1 214 ? 9.907 2.490 -5.644 1.00 68.00 214 LEU A N 1
ATOM 1716 C CA . LEU A 1 214 ? 10.018 2.166 -7.052 1.00 68.00 214 LEU A CA 1
ATOM 1717 C C . LEU A 1 214 ? 11.482 2.008 -7.468 1.00 68.00 214 LEU A C 1
ATOM 1719 O O . LEU A 1 214 ? 11.808 1.083 -8.207 1.00 68.00 214 LEU A O 1
ATOM 1723 N N . TRP A 1 215 ? 12.380 2.881 -7.002 1.00 68.81 215 TRP A N 1
ATOM 1724 C CA . TRP A 1 215 ? 13.781 2.845 -7.410 1.00 68.81 215 TRP A CA 1
ATOM 1725 C C . TRP A 1 215 ? 14.488 1.598 -6.903 1.00 68.81 215 TRP A C 1
ATOM 1727 O O . TRP A 1 215 ? 15.258 1.010 -7.655 1.00 68.81 215 TRP A O 1
ATOM 1737 N N . VAL A 1 216 ? 14.228 1.148 -5.677 1.00 64.81 216 VAL A N 1
ATOM 1738 C CA . VAL A 1 216 ? 14.884 -0.059 -5.165 1.00 64.81 216 VAL A CA 1
ATOM 1739 C C . VAL A 1 216 ? 14.281 -1.325 -5.752 1.00 64.81 216 VAL A C 1
ATOM 1741 O O . VAL A 1 216 ? 15.042 -2.211 -6.148 1.00 64.81 216 VAL A O 1
ATOM 1744 N N . LEU A 1 217 ? 12.952 -1.410 -5.871 1.00 65.56 217 LEU A N 1
ATOM 1745 C CA . LEU A 1 217 ? 12.322 -2.548 -6.537 1.00 65.56 217 LEU A CA 1
ATOM 1746 C C . LEU A 1 217 ? 12.824 -2.649 -7.973 1.00 65.56 217 LEU A C 1
ATOM 1748 O O . LEU A 1 217 ? 13.256 -3.718 -8.397 1.00 65.56 217 LEU A O 1
ATOM 1752 N N . LEU A 1 218 ? 12.894 -1.525 -8.685 1.00 66.38 218 LEU A N 1
ATOM 1753 C CA . LEU A 1 218 ? 13.413 -1.493 -10.039 1.00 66.38 218 LEU A CA 1
ATOM 1754 C C . LEU A 1 218 ? 14.921 -1.757 -10.091 1.00 66.38 218 LEU A C 1
ATOM 1756 O O . LEU A 1 218 ? 15.356 -2.497 -10.958 1.00 66.38 218 LEU A O 1
ATOM 1760 N N . PHE A 1 219 ? 15.739 -1.227 -9.183 1.00 70.12 219 PHE A N 1
ATOM 1761 C CA . PHE A 1 219 ? 17.183 -1.484 -9.173 1.00 70.12 219 PHE A CA 1
ATOM 1762 C C . PHE A 1 219 ? 17.489 -2.957 -8.874 1.00 70.12 219 PHE A C 1
ATOM 1764 O O . PHE A 1 219 ? 18.320 -3.560 -9.553 1.00 70.12 219 PHE A O 1
ATOM 1771 N N . GLY A 1 220 ? 16.777 -3.565 -7.920 1.00 66.38 220 GLY A N 1
ATOM 1772 C CA . GLY A 1 220 ? 16.829 -5.001 -7.658 1.00 66.38 220 GLY A CA 1
ATOM 1773 C C . GLY A 1 220 ? 16.423 -5.810 -8.892 1.00 66.38 220 GLY A C 1
ATOM 1774 O O . GLY A 1 220 ? 17.174 -6.680 -9.335 1.00 66.38 220 GLY A O 1
ATOM 1775 N N . LEU A 1 221 ? 15.303 -5.449 -9.525 1.00 64.44 221 LEU A N 1
ATOM 1776 C CA . LEU A 1 221 ? 14.800 -6.078 -10.751 1.00 64.44 221 LEU A CA 1
ATOM 1777 C C . LEU A 1 221 ? 15.801 -5.965 -11.912 1.00 64.44 221 LEU A C 1
ATOM 1779 O O . LEU A 1 221 ? 16.122 -6.946 -12.578 1.00 64.44 221 LEU A O 1
ATOM 1783 N N . LEU A 1 222 ? 16.345 -4.772 -12.127 1.00 64.44 222 LEU A N 1
ATOM 1784 C CA . LEU A 1 222 ? 17.285 -4.451 -13.195 1.00 64.44 222 LEU A CA 1
ATOM 1785 C C . LEU A 1 222 ? 18.644 -5.118 -12.988 1.00 64.44 222 LEU A C 1
ATOM 1787 O O . LEU A 1 222 ? 19.243 -5.594 -13.953 1.00 64.44 222 LEU A O 1
ATOM 1791 N N . SER A 1 223 ? 19.104 -5.228 -11.739 1.00 67.12 223 SER A N 1
ATOM 1792 C CA . SER A 1 223 ? 20.311 -5.992 -11.411 1.00 67.12 223 SER A CA 1
ATOM 1793 C C . SER A 1 223 ? 20.174 -7.482 -11.765 1.00 67.12 223 SER A C 1
ATOM 1795 O O . SER A 1 223 ? 21.167 -8.120 -12.101 1.00 67.12 223 SER A O 1
ATOM 1797 N N . SER A 1 224 ? 18.942 -8.009 -11.785 1.00 60.03 224 SER A N 1
ATOM 1798 C CA . SER A 1 224 ? 18.610 -9.395 -12.150 1.00 60.03 224 SER A CA 1
ATOM 1799 C C . SER A 1 224 ? 18.322 -9.599 -13.652 1.00 60.03 224 SER A C 1
ATOM 1801 O O . SER A 1 224 ? 18.406 -10.720 -14.164 1.00 60.03 224 SER A O 1
ATOM 1803 N N . ILE A 1 225 ? 17.973 -8.537 -14.391 1.00 59.31 225 ILE A N 1
ATOM 1804 C CA . ILE A 1 225 ? 17.597 -8.610 -15.819 1.00 59.31 225 ILE A CA 1
ATOM 1805 C C . ILE A 1 225 ? 18.764 -8.248 -16.762 1.00 59.31 225 ILE A C 1
ATOM 1807 O O . ILE A 1 225 ? 18.745 -8.638 -17.928 1.00 59.31 225 ILE A O 1
ATOM 1811 N N . GLY A 1 226 ? 19.819 -7.595 -16.267 1.00 56.19 226 GLY A N 1
ATOM 1812 C CA . GLY A 1 226 ? 20.978 -7.188 -17.069 1.00 56.19 226 GLY A CA 1
ATOM 1813 C C . GLY A 1 226 ? 20.901 -5.725 -17.529 1.00 56.19 226 GLY A C 1
ATOM 1814 O O . GLY A 1 226 ? 19.834 -5.127 -17.643 1.00 56.19 226 GLY A O 1
ATOM 1815 N N . SER A 1 227 ? 22.068 -5.130 -17.779 1.00 51.47 227 SER A N 1
ATOM 1816 C CA . SER A 1 227 ? 22.358 -3.681 -17.765 1.00 51.47 227 SER A CA 1
ATOM 1817 C C . SER A 1 227 ? 21.602 -2.775 -18.758 1.00 51.47 227 SER A C 1
ATOM 1819 O O . SER A 1 227 ? 21.662 -1.553 -18.619 1.00 51.47 227 SER A O 1
ATOM 1821 N N . GLY A 1 228 ? 20.879 -3.319 -19.742 1.00 50.28 228 GLY A N 1
ATOM 1822 C CA . GLY A 1 228 ? 20.302 -2.546 -20.854 1.00 50.28 228 GLY A CA 1
ATOM 1823 C C . GLY A 1 228 ? 19.089 -1.668 -20.507 1.00 50.28 228 GLY A C 1
ATOM 1824 O O . GLY A 1 228 ? 18.966 -0.562 -21.033 1.00 50.28 228 GLY A O 1
ATOM 1825 N N . MET A 1 229 ? 18.197 -2.113 -19.612 1.00 51.84 229 MET A N 1
ATOM 1826 C CA . MET A 1 229 ? 16.999 -1.335 -19.235 1.00 51.84 229 MET A CA 1
ATOM 1827 C C . MET A 1 229 ? 17.277 -0.269 -18.168 1.00 51.84 229 MET A C 1
ATOM 1829 O O . MET A 1 229 ? 16.584 0.750 -18.121 1.00 51.84 229 MET A O 1
ATOM 1833 N N . THR A 1 230 ? 18.329 -0.450 -17.365 1.00 52.69 230 THR A N 1
ATOM 1834 C CA . THR A 1 230 ? 18.717 0.468 -16.285 1.00 52.69 230 THR A CA 1
ATOM 1835 C C . THR A 1 230 ? 18.971 1.878 -16.794 1.00 52.69 230 THR A C 1
ATOM 1837 O O . THR A 1 230 ? 18.585 2.850 -16.151 1.00 52.69 230 THR A O 1
ATOM 1840 N N . LEU A 1 231 ? 19.566 1.998 -17.983 1.00 50.50 231 LEU A N 1
ATOM 1841 C CA . LEU A 1 231 ? 19.962 3.285 -18.541 1.00 50.50 231 LEU A CA 1
ATOM 1842 C C . LEU A 1 231 ? 18.761 4.138 -18.978 1.00 50.50 231 LEU A C 1
ATOM 1844 O O . LEU A 1 231 ? 18.767 5.347 -18.774 1.00 50.50 231 LEU A O 1
ATOM 1848 N N . ARG A 1 232 ? 17.711 3.531 -19.552 1.00 53.88 232 ARG A N 1
ATOM 1849 C CA . ARG A 1 232 ? 16.526 4.273 -20.029 1.00 53.88 232 ARG A CA 1
ATOM 1850 C C . ARG A 1 232 ? 15.704 4.828 -18.869 1.00 53.88 232 ARG A C 1
ATOM 1852 O O . ARG A 1 232 ? 15.291 5.982 -18.920 1.00 53.88 232 ARG A O 1
ATOM 1859 N N . PHE A 1 233 ? 15.539 4.039 -17.809 1.00 52.84 233 PHE A N 1
ATOM 1860 C CA . PHE A 1 233 ? 14.781 4.459 -16.632 1.00 52.84 233 PHE A CA 1
ATOM 1861 C C . PHE A 1 233 ? 15.558 5.463 -15.775 1.00 52.84 233 PHE A C 1
ATOM 1863 O O . PHE A 1 233 ? 15.006 6.482 -15.363 1.00 52.84 233 PHE A O 1
ATOM 1870 N N . ALA A 1 234 ? 16.865 5.239 -15.582 1.00 54.31 234 ALA A N 1
ATOM 1871 C CA . ALA A 1 234 ? 17.733 6.208 -14.920 1.00 54.31 234 ALA A CA 1
ATOM 1872 C C . ALA A 1 234 ? 17.755 7.545 -15.673 1.00 54.31 234 ALA A C 1
ATOM 1874 O O . ALA A 1 234 ? 17.652 8.586 -15.038 1.00 54.31 234 ALA A O 1
ATOM 1875 N N . ASN A 1 235 ? 17.805 7.539 -17.010 1.00 49.69 235 ASN A N 1
ATOM 1876 C CA . ASN A 1 235 ? 17.761 8.769 -17.805 1.00 49.69 235 ASN A CA 1
ATOM 1877 C C . ASN A 1 235 ? 16.403 9.487 -17.730 1.00 49.69 235 ASN A C 1
ATOM 1879 O O . ASN A 1 235 ? 16.386 10.715 -17.701 1.00 49.69 235 ASN A O 1
ATOM 1883 N N . GLY A 1 236 ? 15.283 8.759 -17.643 1.00 53.31 236 GLY A N 1
ATOM 1884 C CA . GLY A 1 236 ? 13.960 9.349 -17.400 1.00 53.31 236 GLY A CA 1
ATOM 1885 C C . GLY A 1 236 ? 13.862 10.030 -16.029 1.00 53.31 236 GLY A C 1
ATOM 1886 O O . GLY A 1 236 ? 13.380 11.156 -15.931 1.00 53.31 236 GLY A O 1
ATOM 1887 N N . LEU A 1 237 ? 14.414 9.397 -14.986 1.00 50.84 237 LEU A N 1
ATOM 1888 C CA . LEU A 1 237 ? 14.462 9.949 -13.627 1.00 50.84 237 LEU A CA 1
ATOM 1889 C C . LEU A 1 237 ? 15.453 11.126 -13.505 1.00 50.84 237 LEU A C 1
ATOM 1891 O O . LEU A 1 237 ? 15.163 12.126 -12.851 1.00 50.84 237 LEU A O 1
ATOM 1895 N N . MET A 1 238 ? 16.620 11.031 -14.153 1.00 46.38 238 MET A N 1
ATOM 1896 C CA . MET A 1 238 ? 17.732 11.991 -14.050 1.00 46.38 238 MET A CA 1
ATOM 1897 C C . MET A 1 238 ? 17.586 13.226 -14.947 1.00 46.38 238 MET A C 1
ATOM 1899 O O . MET A 1 238 ? 18.268 14.221 -14.713 1.00 46.38 238 MET A O 1
ATOM 1903 N N . ASN A 1 239 ? 16.670 13.232 -15.924 1.00 46.81 239 ASN A N 1
ATOM 1904 C CA . ASN A 1 239 ? 16.353 14.447 -16.693 1.00 46.81 239 ASN A CA 1
ATOM 1905 C C . ASN A 1 239 ? 15.591 15.505 -15.869 1.00 46.81 239 ASN A C 1
ATOM 1907 O O . ASN A 1 239 ? 15.264 16.594 -16.345 1.00 46.81 239 ASN A O 1
ATOM 1911 N N . THR A 1 240 ? 15.328 15.209 -14.598 1.00 47.16 240 THR A N 1
ATOM 1912 C CA . THR A 1 240 ? 14.733 16.124 -13.639 1.00 47.16 240 THR A CA 1
ATOM 1913 C C . THR A 1 240 ? 15.848 16.903 -12.920 1.00 47.16 240 THR A C 1
ATOM 1915 O O . THR A 1 240 ? 16.549 16.395 -12.054 1.00 47.16 240 THR A O 1
ATOM 1918 N N . ARG A 1 241 ? 16.071 18.162 -13.327 1.00 41.25 241 ARG A N 1
ATOM 1919 C CA . ARG A 1 241 ? 17.260 19.006 -13.030 1.00 41.25 241 ARG A CA 1
ATOM 1920 C C . ARG A 1 241 ? 17.578 19.349 -11.551 1.00 41.25 241 ARG A C 1
ATOM 1922 O O . ARG A 1 241 ? 18.294 20.314 -11.303 1.00 41.25 241 ARG A O 1
ATOM 1929 N N . LYS A 1 242 ? 17.099 18.608 -10.548 1.00 44.75 242 LYS A N 1
ATOM 1930 C CA . LYS A 1 242 ? 17.401 18.865 -9.124 1.00 44.75 242 LYS A CA 1
ATOM 1931 C C . LYS A 1 242 ? 17.638 17.599 -8.301 1.00 44.75 242 LYS A C 1
ATOM 1933 O O . LYS A 1 242 ? 17.190 17.517 -7.164 1.00 44.75 242 LYS A O 1
ATOM 1938 N N . VAL A 1 243 ? 18.386 16.626 -8.823 1.00 48.06 243 VAL A N 1
ATOM 1939 C CA . VAL A 1 243 ? 18.793 15.472 -8.004 1.00 48.06 243 VAL A CA 1
ATOM 1940 C C . VAL A 1 243 ? 20.309 15.355 -7.849 1.00 48.06 243 VAL A C 1
ATOM 1942 O O . VAL A 1 243 ? 20.916 14.328 -8.132 1.00 48.06 243 VAL A O 1
ATOM 1945 N N . GLY A 1 244 ? 20.930 16.416 -7.317 1.00 41.88 244 GLY A N 1
ATOM 1946 C CA . GLY A 1 244 ? 22.314 16.364 -6.817 1.00 41.88 244 GLY A CA 1
ATOM 1947 C C . GLY A 1 244 ? 22.509 15.334 -5.688 1.00 41.88 244 GLY A C 1
ATOM 1948 O O . GLY A 1 244 ? 23.605 14.809 -5.507 1.00 41.88 244 GLY A O 1
ATOM 1949 N N . VAL A 1 245 ? 21.426 14.962 -4.995 1.00 44.03 245 VAL A N 1
ATOM 1950 C CA . VAL A 1 245 ? 21.398 13.928 -3.945 1.00 44.03 245 VAL A CA 1
ATOM 1951 C C . VAL A 1 245 ? 21.732 12.530 -4.495 1.00 44.03 245 VAL A C 1
ATOM 1953 O O . VAL A 1 245 ? 22.419 11.755 -3.832 1.00 44.03 245 VAL A O 1
ATOM 1956 N N . LEU A 1 246 ? 21.335 12.212 -5.735 1.00 43.66 246 LEU A N 1
ATOM 1957 C CA . LEU A 1 246 ? 21.561 10.889 -6.337 1.00 43.66 246 LEU A CA 1
ATOM 1958 C C . LEU A 1 246 ? 23.011 10.682 -6.805 1.00 43.66 246 LEU A C 1
ATOM 1960 O O . LEU A 1 246 ? 23.537 9.573 -6.701 1.00 43.66 246 LEU A O 1
ATOM 1964 N N . GLN A 1 247 ? 23.694 11.743 -7.250 1.00 44.81 247 GLN A N 1
ATOM 1965 C CA . GLN A 1 247 ? 25.135 11.682 -7.534 1.00 44.81 247 GLN A CA 1
ATOM 1966 C C . GLN A 1 247 ? 25.958 11.510 -6.249 1.00 44.81 247 GLN A C 1
ATOM 1968 O O . GLN A 1 247 ? 26.911 10.733 -6.238 1.00 44.81 247 GLN A O 1
ATOM 1973 N N . LEU A 1 248 ? 25.557 12.160 -5.151 1.00 42.22 248 LEU A N 1
ATOM 1974 C CA . LEU A 1 248 ? 26.188 12.024 -3.833 1.00 42.22 248 LEU A CA 1
ATOM 1975 C C . LEU A 1 248 ? 26.092 10.593 -3.282 1.00 42.22 248 LEU A C 1
ATOM 1977 O O . LEU A 1 248 ? 27.108 10.023 -2.889 1.00 42.22 248 LEU A O 1
ATOM 1981 N N . LEU A 1 249 ? 24.913 9.967 -3.339 1.00 44.84 249 LEU A N 1
ATOM 1982 C CA . LEU A 1 249 ? 24.714 8.591 -2.859 1.00 44.84 249 LEU A CA 1
ATOM 1983 C C . LEU A 1 249 ? 25.466 7.546 -3.704 1.00 44.84 249 LEU A C 1
ATOM 1985 O O . LEU A 1 249 ? 25.977 6.560 -3.167 1.00 44.84 249 LEU A O 1
ATOM 1989 N N . SER A 1 250 ? 25.606 7.777 -5.015 1.00 44.19 250 SER A N 1
ATOM 1990 C CA . SER A 1 250 ? 26.448 6.942 -5.883 1.00 44.19 250 SER A CA 1
ATOM 1991 C C . SER A 1 250 ? 27.943 7.082 -5.567 1.00 44.19 250 SER A C 1
ATOM 1993 O O . SER A 1 250 ? 28.685 6.112 -5.709 1.00 44.19 250 SER A O 1
ATOM 1995 N N . LEU A 1 251 ? 28.397 8.266 -5.145 1.00 43.53 251 LEU A N 1
ATOM 1996 C CA . LEU A 1 251 ? 29.801 8.545 -4.826 1.00 43.53 251 LEU A CA 1
ATOM 1997 C C . LEU A 1 251 ? 30.193 8.070 -3.420 1.00 43.53 251 LEU A C 1
ATOM 1999 O O . LEU A 1 251 ? 31.309 7.580 -3.247 1.00 43.53 251 LEU A O 1
ATOM 2003 N N . CYS A 1 252 ? 29.277 8.087 -2.446 1.00 44.00 252 CYS A N 1
ATOM 2004 C CA . CYS A 1 252 ? 29.508 7.520 -1.110 1.00 44.00 252 CYS A CA 1
ATOM 2005 C C . CYS A 1 252 ? 29.837 6.015 -1.146 1.00 44.00 252 CYS A C 1
ATOM 2007 O O . CYS A 1 252 ? 30.611 5.538 -0.320 1.00 44.00 252 CYS A O 1
ATOM 2009 N N . LYS A 1 253 ? 29.347 5.270 -2.149 1.00 43.69 253 LYS A N 1
ATOM 2010 C CA . LYS A 1 253 ? 29.715 3.857 -2.367 1.00 43.69 253 LYS A CA 1
ATOM 2011 C C . LYS A 1 253 ? 31.126 3.653 -2.934 1.00 43.69 253 LYS A C 1
ATOM 2013 O O . LYS A 1 253 ? 31.632 2.538 -2.884 1.00 43.69 253 LYS A O 1
ATOM 2018 N N . THR A 1 254 ? 31.767 4.699 -3.462 1.00 49.09 254 THR A N 1
ATOM 2019 C CA . THR A 1 254 ? 33.115 4.612 -4.061 1.00 49.09 254 THR A CA 1
ATOM 2020 C C . THR A 1 254 ? 34.254 4.878 -3.072 1.00 49.09 254 THR A C 1
ATOM 2022 O O . THR A 1 254 ? 35.416 4.813 -3.459 1.00 49.09 254 THR A O 1
ATOM 2025 N N . GLY A 1 255 ? 33.948 5.167 -1.798 1.00 39.31 255 GLY A N 1
ATOM 2026 C CA . GLY A 1 255 ? 34.960 5.371 -0.752 1.00 39.31 255 GLY A CA 1
ATOM 2027 C C . GLY A 1 255 ? 35.806 6.641 -0.910 1.00 39.31 255 GLY A C 1
ATOM 2028 O O . GLY A 1 255 ? 36.848 6.761 -0.270 1.00 39.31 255 GLY A O 1
ATOM 2029 N N . VAL A 1 256 ? 35.392 7.590 -1.758 1.00 47.66 256 VAL A N 1
ATOM 2030 C CA . VAL A 1 256 ? 36.137 8.835 -1.991 1.00 47.66 256 VAL A CA 1
ATOM 2031 C C . VAL A 1 256 ? 35.910 9.804 -0.819 1.00 47.66 256 VAL A C 1
ATOM 2033 O O . VAL A 1 256 ? 34.763 10.169 -0.551 1.00 47.66 256 VAL A O 1
ATOM 2036 N N . PRO A 1 257 ? 36.966 10.246 -0.112 1.00 41.91 257 PRO A N 1
ATOM 2037 C CA . PRO A 1 257 ? 36.828 11.140 1.034 1.00 41.91 257 PRO A CA 1
ATOM 2038 C C . PRO A 1 257 ? 36.426 12.559 0.603 1.00 41.91 257 PRO A C 1
ATOM 2040 O O . PRO A 1 257 ? 37.061 13.167 -0.258 1.00 41.91 257 PRO A O 1
ATOM 2043 N N . ILE A 1 258 ? 35.396 13.113 1.246 1.00 44.25 258 ILE A N 1
ATOM 2044 C CA . ILE A 1 258 ? 34.905 14.481 1.018 1.00 44.25 258 ILE A CA 1
ATOM 2045 C C . ILE A 1 258 ? 35.560 15.413 2.050 1.00 44.25 258 ILE A C 1
ATOM 2047 O O . ILE A 1 258 ? 35.481 15.153 3.250 1.00 44.25 258 ILE A O 1
ATOM 2051 N N . ARG A 1 259 ? 36.210 16.502 1.608 1.00 39.56 259 ARG A N 1
ATOM 2052 C CA . ARG A 1 259 ? 36.773 17.534 2.502 1.00 39.56 259 ARG A CA 1
ATOM 2053 C C . ARG A 1 259 ? 36.051 18.873 2.309 1.00 39.56 259 ARG A C 1
ATOM 2055 O O . ARG A 1 259 ? 35.999 19.349 1.177 1.00 39.56 259 ARG A O 1
ATOM 2062 N N . PRO A 1 260 ? 35.555 19.520 3.375 1.00 37.16 260 PRO A N 1
ATOM 2063 C CA . PRO A 1 260 ? 35.012 20.871 3.277 1.00 37.16 260 PRO A CA 1
ATOM 2064 C C . PRO A 1 260 ? 36.151 21.895 3.131 1.00 37.16 260 PRO A C 1
ATOM 2066 O O . PRO A 1 260 ? 37.106 21.875 3.910 1.00 37.16 260 PRO A O 1
ATOM 2069 N N . LEU A 1 261 ? 36.064 22.806 2.154 1.00 40.62 261 LEU A N 1
ATOM 2070 C CA . LEU A 1 261 ? 36.972 23.957 2.070 1.00 40.62 261 LEU A CA 1
ATOM 2071 C C . LEU A 1 261 ? 36.389 25.141 2.843 1.00 40.62 261 LEU A C 1
ATOM 2073 O O . LEU A 1 261 ? 35.288 25.607 2.565 1.00 40.62 261 LEU A O 1
ATOM 2077 N N . ARG A 1 262 ? 37.166 25.644 3.806 1.00 37.84 262 ARG A N 1
ATOM 2078 C CA . ARG A 1 262 ? 36.943 26.949 4.430 1.00 37.84 262 ARG A CA 1
ATOM 2079 C C . ARG A 1 262 ? 37.330 28.031 3.416 1.00 37.84 262 ARG A C 1
ATOM 2081 O O . ARG A 1 262 ? 38.496 28.101 3.046 1.00 37.84 262 ARG A O 1
ATOM 2088 N N . ASN A 1 263 ? 36.376 28.886 3.052 1.00 37.81 263 ASN A N 1
ATOM 2089 C CA . ASN A 1 263 ? 36.553 30.201 2.412 1.00 37.81 263 ASN A CA 1
ATOM 2090 C C . ASN A 1 263 ? 36.558 30.237 0.868 1.00 37.81 263 ASN A C 1
ATOM 2092 O O . ASN A 1 263 ? 37.603 30.407 0.243 1.00 37.81 263 ASN A O 1
ATOM 2096 N N . SER A 1 264 ? 35.376 30.212 0.243 1.00 36.44 264 SER A N 1
ATOM 2097 C CA . SER A 1 264 ? 35.163 30.878 -1.054 1.00 36.44 264 SER A CA 1
ATOM 2098 C C . SER A 1 264 ? 33.679 31.202 -1.273 1.00 36.44 264 SER A C 1
ATOM 2100 O O . SER A 1 264 ? 32.830 30.360 -1.005 1.00 36.44 264 SER A O 1
ATOM 2102 N N . THR A 1 265 ? 33.370 32.418 -1.729 1.00 35.31 265 THR A N 1
ATOM 2103 C CA . THR A 1 265 ? 32.011 32.989 -1.873 1.00 35.31 265 THR A CA 1
ATOM 2104 C C . THR A 1 265 ? 31.453 32.934 -3.301 1.00 35.31 265 THR A C 1
ATOM 2106 O O . THR A 1 265 ? 30.479 33.611 -3.617 1.00 35.31 265 THR A O 1
ATOM 2109 N N . SER A 1 266 ? 32.028 32.137 -4.202 1.00 34.12 266 SER A N 1
ATOM 2110 C CA . SER A 1 266 ? 31.428 31.857 -5.515 1.00 34.12 266 SER A CA 1
ATOM 2111 C C . SER A 1 266 ? 31.908 30.508 -6.044 1.00 34.12 266 SER A C 1
ATOM 2113 O O . SER A 1 266 ? 33.108 30.242 -6.066 1.00 34.12 266 SER A O 1
ATOM 2115 N N . THR A 1 267 ? 30.979 29.642 -6.461 1.00 33.59 267 THR A N 1
ATOM 2116 C CA . THR A 1 267 ? 31.276 28.254 -6.850 1.00 33.59 267 THR A CA 1
ATOM 2117 C C . THR A 1 267 ? 30.813 27.963 -8.277 1.00 33.59 267 THR A C 1
ATOM 2119 O O . THR A 1 267 ? 29.622 27.958 -8.576 1.00 33.59 267 THR A O 1
ATOM 2122 N N . LEU A 1 268 ? 31.785 27.681 -9.147 1.00 33.25 268 LEU A N 1
ATOM 2123 C CA . LEU A 1 268 ? 31.628 27.073 -10.469 1.00 33.25 268 LEU A CA 1
ATOM 2124 C C . LEU A 1 268 ? 32.017 25.586 -10.360 1.00 33.25 268 LEU A C 1
ATOM 2126 O O . LEU A 1 268 ? 32.968 25.252 -9.651 1.00 33.25 268 LEU A O 1
ATOM 2130 N N . ILE A 1 269 ? 31.321 24.687 -11.060 1.00 35.56 269 ILE A N 1
ATOM 2131 C CA . ILE A 1 269 ? 31.645 23.250 -11.061 1.00 35.56 269 ILE A CA 1
ATOM 2132 C C . ILE A 1 269 ? 32.841 23.008 -11.991 1.00 35.56 269 ILE A C 1
ATOM 2134 O O . ILE A 1 269 ? 32.690 23.054 -13.209 1.00 35.56 269 ILE A O 1
ATOM 2138 N N . HIS A 1 270 ? 34.014 22.694 -11.438 1.00 34.09 270 HIS A N 1
ATOM 2139 C CA . HIS A 1 270 ? 35.133 22.132 -12.200 1.00 34.09 270 HIS A CA 1
ATOM 2140 C C . HIS A 1 270 ? 35.548 20.781 -11.615 1.00 34.09 270 HIS A C 1
ATOM 2142 O O . HIS A 1 270 ? 35.971 20.686 -10.465 1.00 34.09 270 HIS A O 1
ATOM 2148 N N . ILE A 1 271 ? 35.468 19.731 -12.434 1.00 38.47 271 ILE A N 1
ATOM 2149 C CA . ILE A 1 271 ? 36.129 18.454 -12.157 1.00 38.47 271 ILE A CA 1
ATOM 2150 C C . ILE A 1 271 ? 37.585 18.623 -12.593 1.00 38.47 271 ILE A C 1
ATOM 2152 O O . ILE A 1 271 ? 37.890 18.567 -13.783 1.00 38.47 271 ILE A O 1
ATOM 2156 N N . LEU A 1 272 ? 38.490 18.871 -11.647 1.00 39.66 272 LEU A N 1
ATOM 2157 C CA . LEU A 1 272 ? 39.923 18.876 -11.934 1.00 39.66 272 LEU A CA 1
ATOM 2158 C C . LEU A 1 272 ? 40.455 17.444 -11.825 1.00 39.66 272 LEU A C 1
ATOM 2160 O O . LEU A 1 272 ? 40.637 16.915 -10.730 1.00 39.66 272 LEU A O 1
ATOM 2164 N N . ASN A 1 273 ? 40.710 16.815 -12.972 1.00 34.19 273 ASN A N 1
ATOM 2165 C CA . ASN A 1 273 ? 41.557 15.628 -13.033 1.00 34.19 273 ASN A CA 1
ATOM 2166 C C . ASN A 1 273 ? 43.010 16.087 -12.901 1.00 34.19 273 ASN A C 1
ATOM 2168 O O . ASN A 1 273 ? 43.554 16.679 -13.831 1.00 34.19 273 ASN A O 1
ATOM 2172 N N . ASN A 1 274 ? 43.633 15.826 -11.752 1.00 42.44 274 ASN A N 1
ATOM 2173 C CA . ASN A 1 274 ? 45.068 16.012 -11.590 1.00 42.44 274 ASN A CA 1
ATOM 2174 C C . ASN A 1 274 ? 45.781 14.685 -11.921 1.00 42.44 274 ASN A C 1
ATOM 2176 O O . ASN A 1 274 ? 45.670 13.742 -11.140 1.00 42.44 274 ASN A O 1
ATOM 2180 N N . PRO A 1 275 ? 46.486 14.571 -13.060 1.00 39.41 275 PRO A N 1
ATOM 2181 C CA . PRO A 1 275 ? 47.057 13.303 -13.517 1.00 39.41 275 PRO A CA 1
ATOM 2182 C C . PRO A 1 275 ? 48.203 12.775 -12.639 1.00 39.41 275 PRO A C 1
ATOM 2184 O O . PRO A 1 275 ? 48.590 11.621 -12.791 1.00 39.41 275 PRO A O 1
ATOM 2187 N N . SER A 1 276 ? 48.738 13.575 -11.711 1.00 37.91 276 SER A N 1
ATOM 2188 C CA . SER A 1 276 ? 49.835 13.179 -10.816 1.00 37.91 276 SER A CA 1
ATOM 2189 C C . SER A 1 276 ? 49.393 12.794 -9.397 1.00 37.91 276 SER A C 1
ATOM 2191 O O . SER A 1 276 ? 50.236 12.473 -8.562 1.00 37.91 276 SER A O 1
ATOM 2193 N N . SER A 1 277 ? 48.087 12.782 -9.102 1.00 42.69 277 SER A N 1
ATOM 2194 C CA . SER A 1 277 ? 47.543 12.417 -7.787 1.00 42.69 277 SER A CA 1
ATOM 2195 C C . SER A 1 277 ? 46.370 11.446 -7.923 1.00 42.69 277 SER A C 1
ATOM 2197 O O . SER A 1 277 ? 45.408 11.715 -8.634 1.00 42.69 277 SER A O 1
ATOM 2199 N N . SER A 1 278 ? 46.392 10.348 -7.157 1.00 39.25 278 SER A N 1
ATOM 2200 C CA . SER A 1 278 ? 45.266 9.401 -7.028 1.00 39.25 278 SER A CA 1
ATOM 2201 C C . SER A 1 278 ? 44.036 10.000 -6.316 1.00 39.25 278 SER A C 1
ATOM 2203 O O . SER A 1 278 ? 43.046 9.300 -6.097 1.00 39.25 278 SER A O 1
ATOM 2205 N N . THR A 1 279 ? 44.079 11.271 -5.912 1.00 35.12 279 THR A N 1
ATOM 2206 C CA . THR A 1 279 ? 43.038 11.879 -5.077 1.00 35.12 279 THR A CA 1
ATOM 2207 C C . THR A 1 279 ? 42.128 12.772 -5.914 1.00 35.12 279 THR A C 1
ATOM 2209 O O . THR A 1 279 ? 42.566 13.790 -6.448 1.00 35.12 279 THR A O 1
ATOM 2212 N N . ARG A 1 280 ? 40.842 12.407 -5.991 1.00 38.25 280 ARG A N 1
ATOM 2213 C CA . ARG A 1 280 ? 39.769 13.262 -6.519 1.00 38.25 280 ARG A CA 1
ATOM 2214 C C . ARG A 1 280 ? 39.177 14.075 -5.370 1.00 38.25 280 ARG A C 1
ATOM 2216 O O . ARG A 1 280 ? 38.701 13.494 -4.402 1.00 38.25 280 ARG A O 1
ATOM 2223 N N . THR A 1 281 ? 39.184 15.398 -5.489 1.00 37.78 281 THR A N 1
ATOM 2224 C CA . THR A 1 281 ? 38.577 16.305 -4.503 1.00 37.78 281 THR A CA 1
ATOM 2225 C C . THR A 1 281 ? 37.299 16.897 -5.087 1.00 37.78 281 THR A C 1
ATOM 2227 O O . THR A 1 281 ? 37.312 17.387 -6.213 1.00 37.78 281 THR A O 1
ATOM 2230 N N . ILE A 1 282 ? 36.202 16.850 -4.329 1.00 37.44 282 ILE A N 1
ATOM 2231 C CA . ILE A 1 282 ? 34.885 17.368 -4.727 1.00 37.44 282 ILE A CA 1
ATOM 2232 C C . ILE A 1 282 ? 34.469 18.465 -3.741 1.00 37.44 282 ILE A C 1
ATOM 2234 O O . ILE A 1 282 ? 34.593 18.282 -2.531 1.00 37.44 282 ILE A O 1
ATOM 2238 N N . LEU A 1 283 ? 33.965 19.585 -4.265 1.00 39.00 283 LEU A N 1
ATOM 2239 C CA . LEU A 1 283 ? 33.399 20.703 -3.504 1.00 39.00 283 LEU A CA 1
ATOM 2240 C C . LEU A 1 283 ? 31.887 20.788 -3.717 1.00 39.00 283 LEU A C 1
ATOM 2242 O O . LEU A 1 283 ? 31.415 20.601 -4.837 1.00 39.00 283 LEU A O 1
ATOM 2246 N N . LEU A 1 284 ? 31.142 21.050 -2.640 1.00 31.12 284 LEU A N 1
ATOM 2247 C CA . LEU A 1 284 ? 29.677 20.991 -2.597 1.00 31.12 284 LEU A CA 1
ATOM 2248 C C . LEU A 1 284 ? 29.010 22.374 -2.693 1.00 31.12 284 LEU A C 1
ATOM 2250 O O . LEU A 1 284 ? 29.604 23.383 -2.326 1.00 31.12 284 LEU A O 1
ATOM 2254 N N . MET A 1 285 ? 27.774 22.367 -3.210 1.00 32.28 285 MET A N 1
ATOM 2255 C CA . MET A 1 285 ? 26.912 23.523 -3.498 1.00 32.28 285 MET A CA 1
ATOM 2256 C C . MET A 1 285 ? 26.294 24.187 -2.257 1.00 32.28 285 MET A C 1
ATOM 2258 O O . MET A 1 285 ? 26.084 23.538 -1.233 1.00 32.28 285 MET A O 1
ATOM 2262 N N . ASP A 1 286 ? 25.909 25.455 -2.430 1.00 34.19 286 ASP A N 1
ATOM 2263 C CA . ASP A 1 286 ? 25.102 26.263 -1.509 1.00 34.19 286 ASP A CA 1
ATOM 2264 C C . ASP A 1 286 ? 23.647 25.758 -1.417 1.00 34.19 286 ASP A C 1
ATOM 2266 O O . ASP A 1 286 ? 22.990 25.527 -2.438 1.00 34.19 286 ASP A O 1
ATOM 2270 N N . ILE A 1 287 ? 23.126 25.621 -0.194 1.00 40.03 287 ILE A N 1
ATOM 2271 C CA . ILE A 1 287 ? 21.721 25.285 0.094 1.00 40.03 287 ILE A CA 1
ATOM 2272 C C . ILE A 1 287 ? 21.068 26.524 0.721 1.00 40.03 287 ILE A C 1
ATOM 2274 O O . ILE A 1 287 ? 21.615 27.055 1.688 1.00 40.03 287 ILE A O 1
ATOM 2278 N N . PRO A 1 288 ? 19.901 26.996 0.238 1.00 39.25 288 PRO A N 1
ATOM 2279 C CA . PRO A 1 288 ? 19.191 28.098 0.881 1.00 39.25 288 PRO A CA 1
ATOM 2280 C C . PRO A 1 288 ? 18.910 27.776 2.355 1.00 39.25 288 PRO A C 1
ATOM 2282 O O . PRO A 1 288 ? 18.395 26.700 2.668 1.00 39.25 288 PRO A O 1
ATOM 2285 N N . ASN A 1 289 ? 19.206 28.719 3.256 1.00 38.50 289 ASN A N 1
ATOM 2286 C CA . ASN A 1 289 ? 19.090 28.544 4.714 1.00 38.50 289 ASN A CA 1
ATOM 2287 C C . ASN A 1 289 ? 17.717 28.020 5.186 1.00 38.50 289 ASN A C 1
ATOM 2289 O O . ASN A 1 289 ? 17.645 27.389 6.236 1.00 38.50 289 ASN A O 1
ATOM 2293 N N . SER A 1 290 ? 16.641 28.219 4.415 1.00 37.53 290 SER A N 1
ATOM 2294 C CA . SER A 1 290 ? 15.291 27.739 4.744 1.00 37.53 290 SER A CA 1
ATOM 2295 C C . SER A 1 290 ? 15.108 26.219 4.666 1.00 37.53 290 SER A C 1
ATOM 2297 O O . SER A 1 290 ? 14.098 25.724 5.150 1.00 37.53 290 SER A O 1
ATOM 2299 N N . HIS A 1 291 ? 16.053 25.476 4.078 1.00 40.59 291 HIS A N 1
ATOM 2300 C CA . HIS A 1 291 ? 15.947 24.019 3.898 1.00 40.59 291 HIS A CA 1
ATOM 2301 C C . HIS A 1 291 ? 17.145 23.239 4.453 1.00 40.59 291 HIS A C 1
ATOM 2303 O O . HIS A 1 291 ? 17.200 22.017 4.334 1.00 40.59 291 HIS A O 1
ATOM 2309 N N . ILE A 1 292 ? 18.103 23.925 5.088 1.00 40.19 292 ILE A N 1
ATOM 2310 C CA . ILE A 1 292 ? 19.288 23.299 5.691 1.00 40.19 292 ILE A CA 1
ATOM 2311 C C . ILE A 1 292 ? 18.907 22.364 6.846 1.00 40.19 292 ILE A C 1
ATOM 2313 O O . ILE A 1 292 ? 19.521 21.311 6.984 1.00 40.19 292 ILE A O 1
ATOM 2317 N N . GLY A 1 293 ? 17.876 22.704 7.630 1.00 36.25 293 GLY A N 1
ATOM 2318 C CA . GLY A 1 293 ? 17.382 21.862 8.726 1.00 36.25 293 GLY A CA 1
ATOM 2319 C C . GLY A 1 293 ? 16.812 20.528 8.238 1.00 36.25 293 GLY A C 1
ATOM 2320 O O . GLY A 1 293 ? 17.235 19.473 8.707 1.00 36.25 293 GLY A O 1
ATOM 2321 N N . ASP A 1 294 ? 15.933 20.569 7.235 1.00 39.44 294 ASP A N 1
ATOM 2322 C CA . ASP A 1 294 ? 15.317 19.372 6.650 1.00 39.44 294 ASP A CA 1
ATOM 2323 C C . ASP A 1 294 ? 16.349 18.516 5.906 1.00 39.44 294 ASP A C 1
ATOM 2325 O O . ASP A 1 294 ? 16.340 17.291 6.004 1.00 39.44 294 ASP A O 1
ATOM 2329 N N . PHE A 1 295 ? 17.302 19.160 5.224 1.00 37.06 295 PHE A N 1
ATOM 2330 C CA . PHE A 1 295 ? 18.397 18.488 4.526 1.00 37.06 295 PHE A CA 1
ATOM 2331 C C . PHE A 1 295 ? 19.379 17.798 5.488 1.00 37.06 295 PHE A C 1
ATOM 2333 O O . PHE A 1 295 ? 19.763 16.654 5.249 1.00 37.06 295 PHE A O 1
ATOM 2340 N N . LEU A 1 296 ? 19.760 18.442 6.599 1.00 33.31 296 LEU A N 1
ATOM 2341 C CA . LEU A 1 296 ? 20.610 17.829 7.630 1.00 33.31 296 LEU A CA 1
ATOM 2342 C C . LEU A 1 296 ? 19.898 16.676 8.336 1.00 33.31 296 LEU A C 1
ATOM 2344 O O . LEU A 1 296 ? 20.525 15.646 8.570 1.00 33.31 296 LEU A O 1
ATOM 2348 N N . MET A 1 297 ? 18.597 16.804 8.615 1.00 33.84 297 MET A N 1
ATOM 2349 C CA . MET A 1 297 ? 17.812 15.711 9.191 1.00 33.84 297 MET A CA 1
ATOM 2350 C C . MET A 1 297 ? 17.772 14.500 8.244 1.00 33.84 297 MET A C 1
ATOM 2352 O O . MET A 1 297 ? 17.990 13.370 8.673 1.00 33.84 297 MET A O 1
ATOM 2356 N N . PHE A 1 298 ? 17.593 14.741 6.941 1.00 34.44 298 PHE A N 1
ATOM 2357 C CA . PHE A 1 298 ? 17.551 13.698 5.913 1.00 34.44 298 PHE A CA 1
ATOM 2358 C C . PHE A 1 298 ? 18.910 13.007 5.706 1.00 34.44 298 PHE A C 1
ATOM 2360 O O . PHE A 1 298 ? 18.973 11.790 5.553 1.00 34.44 298 PHE A O 1
ATOM 2367 N N . VAL A 1 299 ? 20.017 13.757 5.753 1.00 31.94 299 VAL A N 1
ATOM 2368 C CA . VAL A 1 299 ? 21.379 13.205 5.640 1.00 31.94 299 VAL A CA 1
ATOM 2369 C C . VAL A 1 299 ? 21.783 12.431 6.901 1.00 31.94 299 VAL A C 1
ATOM 2371 O O . VAL A 1 299 ? 22.426 11.391 6.790 1.00 31.94 299 VAL A O 1
ATOM 2374 N N . ILE A 1 300 ? 21.372 12.875 8.093 1.00 33.56 300 ILE A N 1
ATOM 2375 C CA . ILE A 1 300 ? 21.624 12.158 9.356 1.00 33.56 300 ILE A CA 1
ATOM 2376 C C . ILE A 1 300 ? 20.819 10.851 9.425 1.00 33.56 300 ILE A C 1
ATOM 2378 O O . ILE A 1 300 ? 21.340 9.848 9.910 1.00 33.56 300 ILE A O 1
ATOM 2382 N N . LEU A 1 301 ? 19.591 10.835 8.897 1.00 34.34 301 LEU A N 1
ATOM 2383 C CA . LEU A 1 301 ? 18.769 9.625 8.778 1.00 34.34 301 LEU A CA 1
ATOM 2384 C C . LEU A 1 301 ? 19.274 8.660 7.693 1.00 34.34 301 LEU A C 1
ATOM 2386 O O . LEU A 1 301 ? 19.110 7.456 7.837 1.00 34.34 301 LEU A O 1
ATOM 2390 N N . ALA A 1 302 ? 19.904 9.167 6.630 1.00 30.59 302 ALA A N 1
ATOM 2391 C CA . ALA A 1 302 ? 20.437 8.346 5.539 1.00 30.59 302 ALA A CA 1
ATOM 2392 C C . ALA A 1 302 ? 21.859 7.797 5.790 1.00 30.59 302 ALA A C 1
ATOM 2394 O O . ALA A 1 302 ? 22.289 6.885 5.084 1.00 30.59 302 ALA A O 1
ATOM 2395 N N . LEU A 1 303 ? 22.604 8.354 6.753 1.00 28.61 303 LEU A N 1
ATOM 2396 C CA . LEU A 1 303 ? 23.978 7.9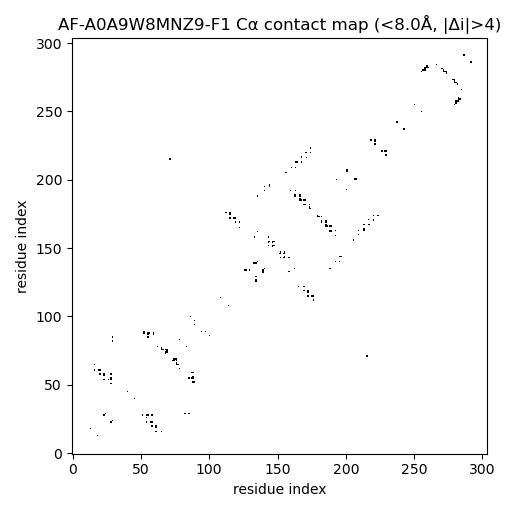51 7.101 1.00 28.61 303 LEU A CA 1
ATOM 2397 C C . LEU A 1 303 ? 24.080 7.125 8.402 1.00 28.61 303 LEU A C 1
ATOM 2399 O O . LEU A 1 303 ? 25.190 6.896 8.887 1.00 28.61 303 LEU A O 1
ATOM 2403 N N . ARG A 1 304 ? 22.954 6.669 8.958 1.00 31.97 304 ARG A N 1
ATOM 2404 C CA . ARG A 1 304 ? 22.862 5.742 10.102 1.00 31.97 304 ARG A CA 1
ATOM 2405 C C . ARG A 1 304 ? 22.183 4.437 9.683 1.00 31.97 304 ARG A C 1
ATOM 2407 O O . ARG A 1 304 ? 22.514 3.381 10.269 1.00 31.97 304 ARG A O 1
#

Radius of gyration: 23.9 Å; Cα contacts (8 Å, |Δi|>4): 139; chains: 1; bounding box: 78×59×55 Å

InterPro domains:
  IPR007219 Xylanolytic transcriptional activator, regulatory domain [PF04082] (8-96)
  IPR050815 Transcription factor, fungi [PTHR47338] (19-104)

Secondary structure (DSSP, 8-state):
--------S------HHHHHHHHHHHTTTTSPP-----SS--HHHHHHHHHHHHHHHHHHHHHHHHHHHHHHH-PPPS--TTGGGSPPPPPTTSTTT----PPPPGGGGG-HHHHHHHHHHHHHHHHHHS-TTTS--HHHHHHHHHHHHTS--HHHHHHHHHHHHHHHHHHHHHHH-SSPPP-HHHHHHHHHHHHHHTTHHHH-HHHHHHHHHHHHHHHHHHHHH-THHHHHHHHHHHTSTT-HHHHHHHHHTTTPPP-PPS--S---------TT-S-----PPP--GGGHHHHHHHHHHH--